Protein AF-A0A962Z563-F1 (afdb_monomer_lite)

Foldseek 3Di:
DKDFDDDPVCVVKGKIKDKDKDFDADPPPRHTAKMKIKMWMDTPNDIDIKIFIAGHFQQTPDIDHDCVNQVQWDDDDNVLAGDDAPVVVVVVCQQVDDAQDWDWDWHDNSQFIKIKIKGWHNDDQPPPPDPPDDDDDWTKIWIFMDTPGTDGNVVVVVDVDPVVRRDKTKIWTWDCPVPPPGTDTAWIWTADPVGIDIDGDPDDDDDDD

pLDDT: mean 79.82, std 15.5, range [40.94, 97.12]

Sequence (209 aa):
LEARTSGMLDWIVAFRSLIESRAVRRDGDGAIVETRFHAARWMDDEEQAWSMLFGEKGELVESDIPAEVTAEREAVPPHLRRGPDPLALAGDLIALAGPDMRIERSSFDGKRAVSLVLSCAGDREAVASLPDLPPAPALACDLDGELLAGASKRWATEHGDEEGERDRGVEIWLSDALLPGRHLPVLAHGQSRWGIVVARLVEFSLTSP

Structure (mmCIF, N/CA/C/O backbone):
data_AF-A0A962Z563-F1
#
_entry.id   AF-A0A962Z563-F1
#
loop_
_atom_site.group_PDB
_atom_site.id
_atom_site.type_symbol
_atom_site.label_atom_id
_atom_site.label_alt_id
_atom_site.label_comp_id
_atom_site.label_asym_id
_atom_site.label_entity_id
_atom_site.label_seq_id
_atom_site.pdbx_PDB_ins_code
_atom_site.Cartn_x
_atom_site.Cartn_y
_atom_site.Cartn_z
_atom_site.occupancy
_atom_site.B_iso_or_equiv
_atom_site.auth_seq_id
_atom_site.auth_comp_id
_atom_site.auth_asym_id
_atom_site.auth_atom_id
_atom_site.pdbx_PDB_model_num
ATOM 1 N N . LEU A 1 1 ? 2.268 9.261 2.152 1.00 62.56 1 LEU A N 1
ATOM 2 C CA . LEU A 1 1 ? 3.107 8.529 3.121 1.00 62.56 1 LEU A CA 1
ATOM 3 C C . LEU A 1 1 ? 4.552 8.910 2.873 1.00 62.56 1 LEU A C 1
ATOM 5 O O . LEU A 1 1 ? 5.033 8.750 1.759 1.00 62.56 1 LEU A O 1
ATOM 9 N N . GLU A 1 2 ? 5.222 9.433 3.890 1.00 75.00 2 GLU A N 1
ATOM 10 C CA . GLU A 1 2 ? 6.647 9.755 3.841 1.00 75.00 2 GLU A CA 1
ATOM 11 C C . GLU A 1 2 ? 7.380 8.835 4.816 1.00 75.00 2 GLU A C 1
ATOM 13 O O . GLU A 1 2 ? 6.926 8.629 5.943 1.00 75.00 2 GLU A O 1
ATOM 18 N N . ALA A 1 3 ? 8.498 8.265 4.379 1.00 68.69 3 ALA A N 1
ATOM 19 C CA . ALA A 1 3 ? 9.385 7.493 5.232 1.00 68.69 3 ALA A CA 1
ATOM 20 C C . ALA A 1 3 ? 10.813 8.012 5.082 1.00 68.69 3 ALA A C 1
ATOM 22 O O . ALA A 1 3 ? 11.285 8.280 3.977 1.00 68.69 3 ALA A O 1
ATOM 23 N N . ARG A 1 4 ? 11.504 8.134 6.212 1.00 72.50 4 ARG A N 1
ATOM 24 C CA . ARG A 1 4 ? 12.897 8.568 6.286 1.00 72.50 4 ARG A CA 1
ATOM 25 C C . ARG A 1 4 ? 13.635 7.751 7.333 1.00 72.50 4 ARG A C 1
ATOM 27 O O . ARG A 1 4 ? 13.056 7.416 8.370 1.00 72.50 4 ARG A O 1
ATOM 34 N N . THR A 1 5 ? 14.902 7.451 7.080 1.00 61.59 5 THR A N 1
ATOM 35 C CA . THR A 1 5 ? 15.813 6.974 8.125 1.00 61.59 5 THR A CA 1
ATOM 36 C C . THR A 1 5 ? 15.938 8.020 9.231 1.00 61.59 5 THR A C 1
ATOM 38 O O . THR A 1 5 ? 15.819 9.221 8.993 1.00 61.59 5 THR A O 1
ATOM 41 N N . SER A 1 6 ? 16.121 7.571 10.472 1.00 60.31 6 SER A N 1
ATOM 42 C CA . SER A 1 6 ? 16.330 8.452 11.622 1.00 60.31 6 SER A CA 1
ATOM 43 C C . SER A 1 6 ? 17.353 7.852 12.591 1.00 60.31 6 SER A C 1
ATOM 45 O O . SER A 1 6 ? 17.629 6.649 12.568 1.00 60.31 6 SER A O 1
ATOM 47 N N . GLY A 1 7 ? 17.952 8.699 13.432 1.00 60.06 7 GLY A N 1
ATOM 48 C CA . GLY A 1 7 ? 18.964 8.279 14.405 1.00 60.06 7 GLY A CA 1
ATOM 49 C C . GLY A 1 7 ? 20.271 7.820 13.751 1.00 60.06 7 GLY A C 1
ATOM 50 O O . GLY A 1 7 ? 20.696 8.365 12.739 1.00 60.06 7 GLY A O 1
ATOM 51 N N . MET A 1 8 ? 20.925 6.807 14.329 1.00 46.59 8 MET A N 1
ATOM 52 C CA . MET A 1 8 ? 22.2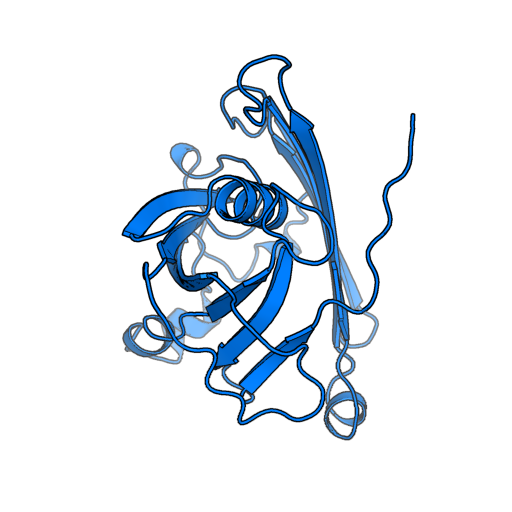33 6.319 13.863 1.00 46.59 8 MET A CA 1
ATOM 53 C C . MET A 1 8 ? 22.205 5.762 12.428 1.00 46.59 8 MET A C 1
ATOM 55 O O . MET A 1 8 ? 23.223 5.810 11.746 1.00 46.59 8 MET A O 1
ATOM 59 N N . LEU A 1 9 ? 21.055 5.263 11.952 1.00 52.25 9 LEU A N 1
ATOM 60 C CA . LEU A 1 9 ? 20.912 4.766 10.579 1.00 52.25 9 LEU A CA 1
ATOM 61 C C . LEU A 1 9 ? 20.972 5.888 9.536 1.00 52.25 9 LEU A C 1
ATOM 63 O O . LEU A 1 9 ? 21.465 5.643 8.443 1.00 52.25 9 LEU A O 1
ATOM 67 N N . ASP A 1 10 ? 20.552 7.107 9.887 1.00 54.91 10 ASP A N 1
ATOM 68 C CA . ASP A 1 10 ? 20.610 8.276 8.995 1.00 54.91 10 ASP A CA 1
ATOM 69 C C . ASP A 1 10 ? 22.055 8.687 8.658 1.00 54.91 10 ASP A C 1
ATOM 71 O O . ASP A 1 10 ? 22.332 9.174 7.570 1.00 54.91 10 ASP A O 1
ATOM 75 N N . TRP A 1 11 ? 23.003 8.423 9.567 1.00 49.84 11 TRP A N 1
ATOM 76 C CA . TRP A 1 11 ? 24.432 8.662 9.333 1.00 49.84 11 TRP A CA 1
ATOM 77 C C . TRP A 1 11 ? 25.078 7.617 8.407 1.00 49.84 11 TRP A C 1
ATOM 79 O O . TRP A 1 11 ? 26.103 7.892 7.788 1.00 49.84 11 TRP A O 1
ATOM 89 N N . ILE A 1 12 ? 24.498 6.416 8.327 1.00 58.19 12 ILE A N 1
ATOM 90 C CA . ILE A 1 12 ? 25.066 5.281 7.587 1.00 58.19 12 ILE A CA 1
ATOM 91 C C . ILE A 1 12 ? 24.449 5.182 6.187 1.00 58.19 12 ILE A C 1
ATOM 93 O O . ILE A 1 12 ? 25.169 4.913 5.230 1.00 58.19 12 ILE A O 1
ATOM 97 N N . VAL A 1 13 ? 23.133 5.388 6.067 1.00 58.41 13 VAL A N 1
ATOM 98 C CA . VAL A 1 13 ? 22.396 5.422 4.796 1.00 58.41 13 VAL A CA 1
ATOM 99 C C . VAL A 1 13 ? 21.284 6.464 4.907 1.00 58.41 13 VAL A C 1
ATOM 101 O O . VAL A 1 13 ? 20.306 6.249 5.625 1.00 58.41 13 VAL A O 1
ATOM 104 N N . ALA A 1 14 ? 21.395 7.563 4.161 1.00 68.00 14 ALA A N 1
ATOM 105 C CA . ALA A 1 14 ? 20.357 8.588 4.094 1.00 68.00 14 ALA A CA 1
ATOM 106 C C . ALA A 1 14 ? 19.264 8.158 3.100 1.00 68.00 14 ALA A C 1
ATOM 108 O O . ALA A 1 14 ? 19.266 8.547 1.931 1.00 68.00 14 ALA A O 1
ATOM 109 N N . PHE A 1 15 ? 18.332 7.315 3.552 1.00 75.06 15 PHE A N 1
ATOM 110 C CA . PHE A 1 15 ? 17.212 6.855 2.730 1.00 75.06 15 PHE A CA 1
ATOM 111 C C . PHE A 1 15 ? 15.957 7.684 2.995 1.00 75.06 15 PHE A C 1
ATOM 113 O O . PHE A 1 15 ? 15.515 7.843 4.139 1.00 75.06 15 PHE A O 1
ATOM 120 N N . ARG A 1 16 ? 15.326 8.148 1.915 1.00 82.44 16 ARG A N 1
ATOM 121 C CA . ARG A 1 16 ? 14.005 8.782 1.954 1.00 82.44 16 ARG A CA 1
ATOM 122 C C . ARG A 1 16 ? 13.112 8.185 0.886 1.00 82.44 16 ARG A C 1
ATOM 124 O O . ARG A 1 16 ? 13.562 7.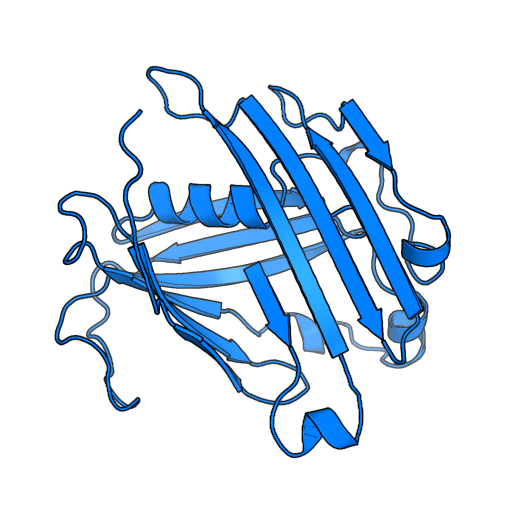890 -0.219 1.00 82.44 16 ARG A O 1
ATOM 131 N N . SER A 1 17 ? 11.834 8.049 1.196 1.00 81.00 17 SER A N 1
ATOM 132 C CA . SER A 1 17 ? 10.823 7.701 0.208 1.00 81.00 17 SER A CA 1
ATOM 133 C C . SER A 1 17 ? 9.539 8.470 0.436 1.00 81.00 17 SER A C 1
ATOM 135 O O . SER A 1 17 ? 9.075 8.597 1.571 1.00 81.00 17 SER A O 1
ATOM 137 N N . LEU A 1 18 ? 8.939 8.895 -0.664 1.00 86.56 18 LEU A N 1
ATOM 138 C CA . LEU A 1 18 ? 7.611 9.474 -0.720 1.00 86.56 18 LEU A CA 1
ATOM 139 C C . LEU A 1 18 ? 6.716 8.528 -1.515 1.00 86.56 18 LEU A C 1
ATOM 141 O O . LEU A 1 18 ? 7.104 8.043 -2.575 1.00 86.56 18 LEU A O 1
ATOM 145 N N . ILE A 1 19 ? 5.523 8.272 -0.996 1.00 83.62 19 ILE A N 1
ATOM 146 C CA . ILE A 1 19 ? 4.453 7.577 -1.703 1.00 83.62 19 ILE A CA 1
ATOM 147 C C . ILE A 1 19 ? 3.195 8.421 -1.578 1.00 83.62 19 ILE A C 1
ATOM 149 O O . ILE A 1 19 ? 2.728 8.699 -0.470 1.00 83.62 19 ILE A O 1
ATOM 153 N N . GLU A 1 20 ? 2.616 8.788 -2.706 1.00 89.31 20 GLU A N 1
ATOM 154 C CA . GLU A 1 20 ? 1.348 9.491 -2.791 1.00 89.31 20 GLU A CA 1
ATOM 155 C C . GLU A 1 20 ? 0.365 8.661 -3.607 1.00 89.31 20 GLU A C 1
ATOM 157 O O . GLU A 1 20 ? 0.698 8.119 -4.660 1.00 89.31 20 GLU A O 1
ATOM 162 N N . SER A 1 21 ? -0.865 8.581 -3.115 1.00 89.56 21 SER A N 1
ATOM 163 C CA . SER A 1 21 ? -1.965 7.960 -3.836 1.00 89.56 21 SER A CA 1
ATOM 164 C C . SER A 1 21 ? -3.179 8.869 -3.765 1.00 89.56 21 SER A C 1
ATOM 166 O O . SER A 1 21 ? -3.484 9.444 -2.715 1.00 89.56 21 SER A O 1
ATOM 168 N N . ARG A 1 22 ? -3.858 9.025 -4.898 1.00 92.50 22 ARG A N 1
ATOM 169 C CA . ARG A 1 22 ? -5.160 9.681 -4.999 1.00 92.50 22 ARG A CA 1
ATOM 170 C C . ARG A 1 22 ? -6.122 8.708 -5.649 1.00 92.50 22 ARG A C 1
ATOM 172 O O . ARG A 1 22 ? -5.928 8.345 -6.805 1.00 92.50 22 ARG A O 1
ATOM 179 N N . ALA A 1 23 ? -7.155 8.319 -4.914 1.00 89.81 23 ALA A N 1
ATOM 180 C CA . ALA A 1 23 ? -8.202 7.441 -5.409 1.00 89.81 23 ALA A CA 1
ATOM 181 C C . ALA A 1 23 ? -9.500 8.223 -5.628 1.00 89.81 23 ALA A C 1
ATOM 183 O O . ALA A 1 23 ? -9.901 9.018 -4.775 1.00 89.81 23 ALA A O 1
ATOM 184 N N . VAL A 1 24 ? -10.172 7.963 -6.747 1.00 90.81 24 VAL A N 1
ATOM 185 C CA . VAL A 1 24 ? -11.556 8.390 -6.982 1.00 90.81 24 VAL A CA 1
ATOM 186 C C . VAL A 1 24 ? -12.461 7.209 -6.669 1.00 90.81 24 VAL A C 1
ATOM 188 O O . VAL A 1 24 ? -12.220 6.097 -7.144 1.00 90.81 24 VAL A O 1
ATOM 191 N N . ARG A 1 25 ? -13.497 7.446 -5.864 1.00 87.94 25 ARG A N 1
ATOM 192 C CA . ARG A 1 25 ? -14.512 6.442 -5.537 1.00 87.94 25 ARG A CA 1
ATOM 193 C C . ARG A 1 25 ? -15.808 6.749 -6.277 1.00 87.94 25 ARG A C 1
ATOM 195 O O . ARG A 1 25 ? -16.169 7.915 -6.417 1.00 87.94 25 ARG A O 1
ATOM 202 N N . ARG A 1 26 ? -16.491 5.709 -6.748 1.00 89.38 26 ARG A N 1
ATOM 203 C CA . ARG A 1 26 ? -17.827 5.818 -7.337 1.00 89.38 26 ARG A CA 1
ATOM 204 C C . ARG A 1 26 ? -18.850 6.094 -6.240 1.00 89.38 26 ARG A C 1
ATOM 206 O O . ARG A 1 26 ? -18.833 5.460 -5.184 1.00 89.38 26 ARG A O 1
ATOM 213 N N . ASP A 1 27 ? -19.767 7.011 -6.522 1.00 84.06 27 ASP A N 1
ATOM 214 C CA . ASP A 1 27 ? -20.906 7.270 -5.649 1.00 84.06 27 ASP A CA 1
ATOM 215 C C . ASP A 1 27 ? -21.805 6.027 -5.535 1.00 84.06 27 ASP A C 1
ATOM 217 O O . ASP A 1 27 ? -22.099 5.348 -6.520 1.00 84.06 27 ASP A O 1
ATOM 221 N N . GLY A 1 28 ? -22.268 5.739 -4.318 1.00 83.38 28 GLY A N 1
ATOM 222 C CA . GLY A 1 28 ? -23.178 4.630 -4.023 1.00 83.38 28 GLY A CA 1
ATOM 223 C C . GLY A 1 28 ? -22.482 3.399 -3.446 1.00 83.38 28 GLY A C 1
ATOM 224 O O . GLY A 1 28 ? -22.736 3.065 -2.292 1.00 83.38 28 GLY A O 1
ATOM 225 N N . ASP A 1 29 ? -21.618 2.735 -4.219 1.00 81.31 29 ASP A N 1
ATOM 226 C CA . ASP A 1 29 ? -20.911 1.517 -3.777 1.00 81.31 29 ASP A CA 1
ATOM 227 C C . ASP A 1 29 ? -19.538 1.798 -3.143 1.00 81.31 29 ASP A C 1
ATOM 229 O O . ASP A 1 29 ? -18.960 0.921 -2.503 1.00 81.31 29 ASP A O 1
ATOM 233 N N . GLY A 1 30 ? -19.019 3.020 -3.301 1.00 82.19 30 GLY A N 1
ATOM 234 C CA . GLY A 1 30 ? -17.720 3.425 -2.778 1.00 82.19 30 GLY A CA 1
ATOM 235 C C . GLY A 1 30 ? -16.535 2.759 -3.478 1.00 82.19 30 GLY A C 1
ATOM 236 O O . GLY A 1 30 ? -15.410 2.921 -3.001 1.00 82.19 30 GLY A O 1
ATOM 237 N N . ALA A 1 31 ? -16.742 2.034 -4.581 1.00 84.44 31 ALA A N 1
ATOM 238 C CA . ALA A 1 31 ? -15.683 1.315 -5.279 1.00 84.44 31 ALA A CA 1
ATOM 239 C C . ALA A 1 31 ? -14.644 2.287 -5.848 1.00 84.44 31 ALA A C 1
ATOM 241 O O . ALA A 1 31 ? -14.992 3.342 -6.380 1.00 84.44 31 ALA A O 1
ATOM 242 N N . ILE A 1 32 ? -13.363 1.929 -5.766 1.00 86.56 32 ILE A N 1
ATOM 243 C CA . ILE A 1 32 ? -12.294 2.698 -6.408 1.00 86.56 32 ILE A CA 1
ATOM 244 C C . ILE A 1 32 ? -12.412 2.529 -7.926 1.00 86.56 32 ILE A C 1
ATOM 246 O O . ILE A 1 32 ? -12.409 1.407 -8.427 1.00 86.56 32 ILE A O 1
ATOM 250 N N . VAL A 1 33 ? -12.510 3.646 -8.646 1.00 90.50 33 VAL A N 1
ATOM 251 C CA . VAL A 1 33 ? -12.654 3.686 -10.115 1.00 90.50 33 VAL A CA 1
ATOM 252 C C . VAL A 1 33 ? -11.499 4.383 -10.817 1.00 90.50 33 VAL A C 1
ATOM 254 O O . VAL A 1 33 ? -11.349 4.284 -12.026 1.00 90.50 33 VAL A O 1
ATOM 257 N N . GLU A 1 34 ? -10.672 5.103 -10.076 1.00 92.81 34 GLU A N 1
ATOM 258 C CA . GLU A 1 34 ? -9.427 5.633 -10.604 1.00 92.81 34 GLU A CA 1
ATOM 259 C C . GLU A 1 34 ? -8.423 5.684 -9.472 1.00 92.81 34 GLU A C 1
ATOM 261 O O . GLU A 1 34 ? -8.775 5.940 -8.314 1.00 92.81 34 GLU A O 1
ATOM 266 N N . THR A 1 35 ? -7.161 5.443 -9.791 1.00 93.00 35 THR A N 1
ATOM 267 C CA . THR A 1 35 ? -6.089 5.672 -8.836 1.00 93.00 35 THR A CA 1
ATOM 268 C C . THR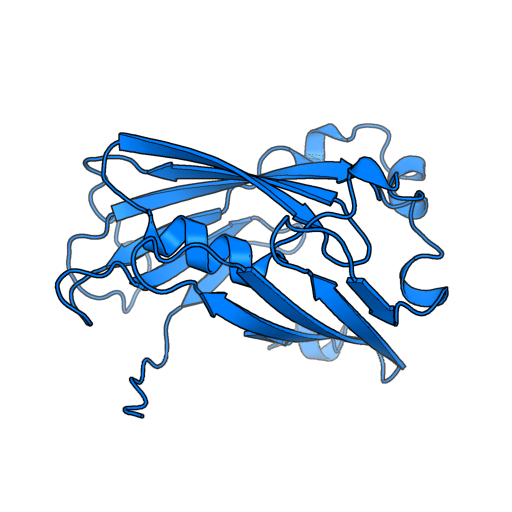 A 1 35 ? -4.871 6.255 -9.522 1.00 93.00 35 THR A C 1
ATOM 270 O O . THR A 1 35 ? -4.338 5.663 -10.460 1.00 93.00 35 THR A O 1
ATOM 273 N N . ARG A 1 36 ? -4.411 7.404 -9.025 1.00 94.56 36 ARG A N 1
ATOM 274 C CA . ARG A 1 36 ? -3.129 7.998 -9.394 1.00 94.56 36 ARG A CA 1
ATOM 275 C C . ARG A 1 36 ? -2.118 7.732 -8.295 1.00 94.56 36 ARG A C 1
ATOM 277 O O . ARG A 1 36 ? -2.303 8.183 -7.166 1.00 94.56 36 ARG A O 1
ATOM 284 N N . PHE A 1 37 ? -1.043 7.060 -8.670 1.00 92.81 37 PHE A N 1
ATOM 285 C CA . PHE A 1 37 ? 0.061 6.715 -7.795 1.00 92.81 37 PHE A CA 1
ATOM 286 C C . PHE A 1 37 ? 1.313 7.481 -8.196 1.00 92.81 37 PHE A C 1
ATOM 288 O O . PHE A 1 37 ? 1.659 7.547 -9.378 1.00 92.81 37 PHE A O 1
ATOM 295 N N . HIS A 1 38 ? 2.015 8.010 -7.206 1.00 93.19 38 HIS A N 1
ATOM 296 C CA . HIS A 1 38 ? 3.347 8.563 -7.359 1.00 93.19 38 HIS A CA 1
ATOM 297 C C . HIS A 1 38 ? 4.238 8.010 -6.257 1.00 93.19 38 HIS A C 1
ATOM 299 O O . HIS A 1 38 ? 3.849 7.966 -5.088 1.00 93.19 38 HIS A O 1
ATOM 305 N N . ALA A 1 39 ? 5.444 7.604 -6.623 1.00 90.94 39 ALA A N 1
ATOM 306 C CA . ALA A 1 39 ? 6.447 7.234 -5.653 1.00 90.94 39 ALA A CA 1
ATOM 307 C C . ALA A 1 39 ? 7.809 7.767 -6.066 1.00 90.94 39 ALA A C 1
ATOM 309 O O . ALA A 1 39 ? 8.175 7.746 -7.239 1.00 90.94 39 ALA A O 1
ATOM 310 N N . ALA A 1 40 ? 8.561 8.205 -5.069 1.00 90.38 40 ALA A N 1
ATOM 311 C CA . ALA A 1 40 ? 9.918 8.680 -5.218 1.00 90.38 40 ALA A CA 1
ATOM 312 C C . ALA A 1 40 ? 10.784 8.089 -4.110 1.00 90.38 40 ALA A C 1
ATOM 314 O O . ALA A 1 40 ? 10.337 7.896 -2.975 1.00 90.38 40 ALA A O 1
ATOM 315 N N . ARG A 1 41 ? 12.025 7.754 -4.451 1.00 87.56 41 ARG A N 1
ATOM 316 C CA . ARG A 1 41 ? 13.049 7.340 -3.495 1.00 87.56 41 ARG A CA 1
ATOM 317 C C . ARG A 1 41 ? 14.313 8.151 -3.712 1.00 87.56 41 ARG A C 1
ATOM 319 O O . ARG A 1 41 ? 14.688 8.387 -4.856 1.00 87.56 41 ARG A O 1
ATOM 326 N N . TRP A 1 42 ? 14.976 8.476 -2.614 1.00 86.69 42 TRP A N 1
ATOM 327 C CA . TRP A 1 42 ? 16.297 9.085 -2.592 1.00 86.69 42 TRP A CA 1
ATOM 328 C C . TRP A 1 42 ? 17.246 8.176 -1.816 1.00 86.69 42 TRP A C 1
ATOM 330 O O . TRP A 1 42 ? 16.915 7.714 -0.717 1.00 86.69 42 TRP A O 1
ATOM 340 N N . MET A 1 43 ? 18.402 7.901 -2.408 1.00 81.88 43 MET A N 1
ATOM 341 C CA . MET A 1 43 ? 19.521 7.204 -1.777 1.00 81.88 43 MET A CA 1
ATOM 342 C C . MET A 1 43 ? 20.793 7.935 -2.185 1.00 81.88 43 MET A C 1
ATOM 344 O O . MET A 1 43 ? 21.055 8.041 -3.376 1.00 81.88 43 MET A O 1
ATOM 348 N N . ASP A 1 44 ? 21.535 8.462 -1.212 1.00 79.94 44 ASP A N 1
ATOM 349 C CA . ASP A 1 44 ? 22.788 9.195 -1.446 1.00 79.94 44 ASP A CA 1
ATOM 350 C C . ASP A 1 44 ? 22.656 10.284 -2.537 1.00 79.94 44 ASP A C 1
ATOM 352 O O . ASP A 1 44 ? 23.467 10.379 -3.452 1.00 79.94 44 ASP A O 1
ATOM 356 N N . ASP A 1 45 ? 21.588 11.087 -2.440 1.00 74.69 45 ASP A N 1
ATOM 357 C CA . ASP A 1 45 ? 21.199 12.162 -3.372 1.00 74.69 45 ASP A CA 1
ATOM 358 C C . ASP A 1 45 ? 20.778 11.726 -4.792 1.00 74.69 45 ASP A C 1
ATOM 360 O O . ASP A 1 45 ? 20.386 12.568 -5.603 1.00 74.69 45 ASP A O 1
ATOM 364 N N . GLU A 1 46 ? 20.747 10.425 -5.093 1.00 84.31 46 GLU A N 1
ATOM 365 C CA . GLU A 1 46 ? 20.152 9.912 -6.328 1.00 84.31 46 GLU A CA 1
ATOM 366 C C . GLU A 1 46 ? 18.638 9.741 -6.177 1.00 84.31 46 GLU A C 1
ATOM 368 O O . GLU A 1 46 ? 18.153 8.944 -5.366 1.00 84.31 46 GLU A O 1
ATOM 373 N N . GLU A 1 47 ? 17.881 10.478 -6.991 1.00 89.69 47 GLU A N 1
ATOM 374 C CA . GLU A 1 47 ? 16.428 10.365 -7.061 1.00 89.69 47 GLU A CA 1
ATOM 375 C C . GLU A 1 47 ? 15.995 9.324 -8.091 1.00 89.69 47 GLU A C 1
ATOM 377 O O . GLU A 1 47 ? 16.442 9.309 -9.239 1.00 89.69 47 GLU A O 1
ATOM 382 N N . GLN A 1 48 ? 15.037 8.492 -7.697 1.00 90.88 48 GLN A N 1
ATOM 383 C CA . GLN A 1 48 ? 14.241 7.714 -8.630 1.00 90.88 48 GLN A CA 1
ATOM 384 C C . GLN A 1 48 ? 12.762 7.893 -8.324 1.00 90.88 48 GLN A C 1
ATOM 386 O O . GLN A 1 48 ? 12.283 7.434 -7.283 1.00 90.88 48 GLN A O 1
ATOM 391 N N . ALA A 1 49 ? 12.045 8.491 -9.268 1.00 93.81 49 ALA A N 1
ATOM 392 C CA . ALA A 1 49 ? 10.610 8.694 -9.208 1.00 93.81 49 ALA A CA 1
ATOM 393 C C . ALA A 1 49 ? 9.897 7.908 -10.311 1.00 93.81 49 ALA A C 1
ATOM 395 O O . ALA A 1 49 ? 10.456 7.659 -11.378 1.00 93.81 49 ALA A O 1
ATOM 396 N N . TRP A 1 50 ? 8.671 7.478 -10.036 1.00 95.25 50 TRP A N 1
ATOM 397 C CA . TRP A 1 50 ? 7.793 6.860 -11.020 1.00 95.25 50 TRP A CA 1
ATOM 398 C C . TRP A 1 50 ? 6.331 7.140 -10.679 1.00 95.25 50 TRP A C 1
ATOM 400 O O . TRP A 1 50 ? 5.980 7.461 -9.537 1.00 95.25 50 TRP A O 1
ATOM 410 N N . SER A 1 51 ? 5.464 7.037 -11.680 1.00 96.44 51 SER A N 1
ATOM 411 C CA . SER A 1 51 ? 4.033 7.278 -11.519 1.00 96.44 51 SER A CA 1
ATOM 412 C C . SER A 1 51 ? 3.188 6.338 -12.367 1.00 96.44 51 SER A C 1
ATOM 414 O O . SER A 1 51 ? 3.656 5.765 -13.354 1.00 96.44 51 SER A O 1
ATOM 416 N N . MET A 1 52 ? 1.941 6.145 -11.944 1.00 97.12 52 MET A N 1
ATOM 417 C CA . MET A 1 52 ? 0.965 5.306 -12.632 1.00 97.12 52 MET A CA 1
ATOM 418 C C . MET A 1 52 ? -0.441 5.884 -12.508 1.00 97.12 52 MET A C 1
ATOM 420 O O . MET A 1 52 ? -0.792 6.491 -11.491 1.00 97.12 52 MET A O 1
ATOM 424 N N . LEU A 1 53 ? -1.257 5.620 -13.521 1.00 96.88 53 LEU A N 1
ATOM 425 C CA . LEU A 1 53 ? -2.694 5.845 -13.519 1.00 96.88 53 LEU A CA 1
ATOM 426 C C . LEU A 1 53 ? -3.407 4.520 -13.782 1.00 96.88 53 LEU A C 1
ATOM 428 O O . LEU A 1 53 ? -3.156 3.870 -14.798 1.00 96.88 53 LEU A O 1
ATOM 432 N N . PHE A 1 54 ? -4.320 4.150 -12.891 1.00 96.50 54 PHE A N 1
ATOM 433 C CA . PHE A 1 54 ? -5.208 3.005 -13.061 1.00 96.50 54 PHE A CA 1
ATOM 434 C C . PHE A 1 54 ? -6.635 3.468 -13.337 1.00 96.50 54 PHE A C 1
ATOM 436 O O . PHE A 1 54 ? -7.118 4.379 -12.665 1.00 96.50 54 PHE A O 1
ATOM 443 N N . GLY A 1 55 ? -7.289 2.829 -14.307 1.00 94.56 55 GLY A N 1
ATOM 444 C CA . GLY A 1 55 ? -8.673 3.094 -14.697 1.00 94.56 55 GLY A CA 1
ATOM 445 C C . GLY A 1 55 ? -9.702 2.267 -13.921 1.00 94.56 55 GLY A C 1
ATOM 446 O O . GLY A 1 55 ? -9.379 1.557 -12.967 1.00 94.56 55 GLY A O 1
ATOM 447 N N . GLU A 1 56 ? -10.958 2.337 -14.367 1.00 91.75 56 GLU A N 1
ATOM 448 C CA . GLU A 1 56 ? -12.138 1.834 -13.646 1.00 91.75 56 GLU A CA 1
ATOM 449 C C . GLU A 1 56 ? -12.125 0.329 -13.384 1.00 91.75 56 GLU A C 1
ATOM 451 O O . GLU A 1 56 ? -12.678 -0.133 -12.385 1.00 91.75 56 GLU A O 1
ATOM 456 N N . LYS A 1 57 ? -11.490 -0.456 -14.254 1.00 90.94 57 LYS A N 1
ATOM 457 C CA . LYS A 1 57 ? -11.397 -1.915 -14.100 1.00 90.94 57 LYS A CA 1
ATOM 458 C C . LYS A 1 57 ? -10.028 -2.334 -13.561 1.00 90.94 57 LYS A C 1
ATOM 460 O O . LYS A 1 57 ? -9.671 -3.512 -13.643 1.00 90.94 57 LYS A O 1
ATOM 465 N N . GLY A 1 58 ? -9.268 -1.380 -13.021 1.00 92.50 58 GLY A N 1
ATOM 466 C CA . GLY A 1 58 ? -7.911 -1.572 -12.527 1.00 92.50 58 GLY A CA 1
ATOM 467 C C . GLY A 1 58 ? -6.877 -1.730 -13.641 1.00 92.50 58 GLY A C 1
ATOM 468 O O . GLY A 1 58 ? -5.750 -2.128 -13.363 1.00 92.50 58 GLY A O 1
ATOM 469 N N . GLU A 1 59 ? -7.213 -1.468 -14.901 1.00 95.50 59 GLU A N 1
ATOM 470 C CA . GLU A 1 59 ? -6.239 -1.459 -15.988 1.00 95.50 59 GLU A CA 1
ATOM 471 C C . GLU A 1 59 ? -5.222 -0.329 -15.808 1.00 95.50 59 GLU A C 1
ATOM 473 O O . GLU A 1 59 ? -5.578 0.781 -15.420 1.00 95.50 59 GLU A O 1
ATOM 478 N N . LEU A 1 60 ? -3.951 -0.603 -16.102 1.00 96.38 60 LEU A N 1
ATOM 479 C CA . LEU A 1 60 ? -2.921 0.429 -16.157 1.00 96.38 60 LEU A CA 1
ATOM 480 C C . LEU A 1 60 ? -3.130 1.279 -17.420 1.00 96.38 60 LEU A C 1
ATOM 482 O O . LEU A 1 60 ? -2.931 0.792 -18.534 1.00 96.38 60 LEU A O 1
ATOM 486 N N . VAL A 1 61 ? -3.554 2.528 -17.233 1.00 96.50 61 VAL A N 1
ATOM 487 C CA . VAL A 1 61 ? -3.871 3.489 -18.302 1.00 96.50 61 VAL A CA 1
ATOM 488 C C . VAL A 1 61 ? -2.624 4.253 -18.732 1.00 96.50 61 VAL A C 1
ATOM 490 O O . VAL A 1 61 ? -2.371 4.413 -19.924 1.00 96.50 61 VAL A O 1
ATOM 493 N N . GLU A 1 62 ? -1.831 4.702 -17.761 1.00 95.94 62 GLU A N 1
ATOM 494 C CA . GLU A 1 62 ? -0.607 5.470 -17.981 1.00 95.94 62 GLU A CA 1
ATOM 495 C C . GLU A 1 62 ? 0.457 5.037 -16.974 1.00 95.94 62 GLU A C 1
ATOM 497 O O . GLU A 1 62 ? 0.148 4.698 -15.829 1.00 95.94 62 GLU A O 1
ATOM 502 N N . SER A 1 63 ? 1.719 5.044 -17.396 1.00 95.75 63 SER A N 1
ATOM 503 C CA . SER A 1 63 ? 2.849 4.814 -16.504 1.00 95.75 63 SER A CA 1
ATOM 504 C C . SER A 1 63 ? 4.081 5.561 -16.985 1.00 95.75 63 SER A C 1
ATOM 506 O O . SER A 1 63 ? 4.462 5.417 -18.148 1.00 95.75 63 SER A O 1
ATOM 508 N N . ASP A 1 64 ? 4.740 6.252 -16.067 1.00 96.69 64 ASP A N 1
ATOM 509 C CA . ASP A 1 64 ? 6.093 6.768 -16.240 1.00 96.69 64 ASP A CA 1
ATOM 510 C C . ASP A 1 64 ? 6.991 6.041 -15.240 1.00 96.69 64 ASP A C 1
ATOM 512 O O . ASP A 1 64 ? 6.996 6.347 -14.046 1.00 96.69 64 ASP A O 1
ATOM 516 N N . ILE A 1 65 ? 7.644 4.977 -15.709 1.00 93.88 65 ILE A N 1
ATOM 517 C CA . ILE A 1 65 ? 8.499 4.111 -14.895 1.00 93.88 65 ILE A CA 1
ATOM 518 C C . ILE A 1 65 ? 9.859 4.045 -15.592 1.00 93.88 65 ILE A C 1
ATOM 520 O O . ILE A 1 65 ? 9.999 3.300 -16.569 1.00 93.88 65 ILE A O 1
ATOM 524 N N . PRO A 1 66 ? 10.860 4.803 -15.111 1.00 92.62 66 PRO A N 1
ATOM 525 C CA . PRO A 1 66 ? 12.199 4.784 -15.685 1.00 92.62 66 PRO A CA 1
ATOM 526 C C . PRO A 1 66 ? 12.796 3.370 -15.696 1.00 92.62 66 PRO A C 1
ATOM 528 O O . PRO A 1 66 ? 12.526 2.550 -14.811 1.00 92.62 66 PRO A O 1
ATOM 531 N N . ALA A 1 67 ? 13.621 3.054 -16.693 1.00 90.75 67 ALA A N 1
ATOM 532 C CA . ALA A 1 67 ? 14.187 1.711 -16.838 1.00 90.75 67 ALA A CA 1
ATOM 533 C C . ALA A 1 67 ? 15.019 1.312 -15.607 1.00 90.75 67 ALA A C 1
ATOM 535 O O . ALA A 1 67 ? 14.959 0.171 -15.149 1.00 90.75 67 ALA A O 1
ATOM 536 N N . GLU A 1 68 ? 15.713 2.274 -15.007 1.00 89.88 68 GLU A N 1
ATOM 537 C CA . GLU A 1 68 ? 16.551 2.146 -13.812 1.00 89.88 68 GLU A CA 1
ATOM 538 C C . GLU A 1 68 ? 15.748 1.662 -12.598 1.00 89.88 68 GLU A C 1
ATOM 540 O O . GLU A 1 68 ? 16.264 0.949 -11.736 1.00 89.88 68 GLU A O 1
ATOM 545 N N . VAL A 1 69 ? 14.459 2.006 -12.548 1.00 86.62 69 VAL A N 1
ATOM 546 C CA . VAL A 1 69 ? 13.540 1.602 -11.481 1.00 86.62 69 VAL A CA 1
ATOM 547 C C . VAL A 1 69 ? 13.243 0.097 -11.531 1.00 86.62 69 VAL A C 1
ATOM 549 O O . VAL A 1 69 ? 12.986 -0.516 -10.490 1.00 86.62 69 VAL A O 1
ATOM 552 N N . THR A 1 70 ? 13.303 -0.513 -12.719 1.00 90.81 70 THR A N 1
ATOM 553 C CA . THR A 1 70 ? 12.962 -1.929 -12.958 1.00 90.81 70 THR A CA 1
ATOM 554 C C . THR A 1 70 ? 14.150 -2.791 -13.393 1.00 90.81 70 THR A C 1
ATOM 556 O O . THR A 1 70 ? 14.016 -4.011 -13.450 1.00 90.81 70 THR A O 1
ATOM 559 N N . ALA A 1 71 ? 15.322 -2.196 -13.644 1.00 90.38 71 ALA A N 1
ATOM 560 C CA . ALA A 1 71 ? 16.500 -2.868 -14.202 1.00 90.38 71 ALA A CA 1
ATOM 561 C C . ALA A 1 71 ? 16.887 -4.145 -13.428 1.00 90.38 71 ALA A C 1
ATOM 563 O O . ALA A 1 71 ? 17.070 -5.221 -14.009 1.00 90.38 71 ALA A O 1
ATOM 564 N N . GLU A 1 72 ? 16.886 -4.046 -12.099 1.00 87.94 72 GLU A N 1
ATOM 565 C CA . GLU A 1 72 ? 17.265 -5.111 -11.162 1.00 87.94 72 GLU A CA 1
ATOM 566 C C . GLU A 1 72 ? 16.110 -6.056 -10.786 1.00 87.94 72 GLU A C 1
ATOM 568 O O . GLU A 1 72 ? 16.190 -6.793 -9.795 1.00 87.94 72 GLU A O 1
ATOM 573 N N . ARG A 1 73 ? 15.007 -6.033 -11.544 1.00 90.00 73 ARG A N 1
ATOM 574 C CA . ARG A 1 73 ? 13.822 -6.860 -11.298 1.00 90.00 73 ARG A CA 1
ATOM 575 C C . ARG A 1 73 ? 13.426 -7.693 -12.502 1.00 90.00 73 ARG A C 1
ATOM 577 O O . ARG A 1 73 ? 13.685 -7.347 -13.656 1.00 90.00 73 ARG A O 1
ATOM 584 N N . GLU A 1 74 ? 12.809 -8.826 -12.211 1.00 92.62 74 GLU A N 1
ATOM 585 C CA . GLU A 1 74 ? 12.091 -9.615 -13.199 1.00 92.62 74 GLU A CA 1
ATOM 586 C C . GLU A 1 74 ? 10.932 -8.814 -13.794 1.00 92.62 74 GLU A C 1
ATOM 588 O O . GLU A 1 74 ? 10.355 -7.930 -13.156 1.00 92.62 74 GLU A O 1
ATOM 593 N N . ALA A 1 75 ? 10.579 -9.124 -15.039 1.00 93.12 75 ALA A N 1
ATOM 594 C CA . ALA A 1 75 ? 9.471 -8.455 -15.696 1.00 93.12 75 ALA A CA 1
ATOM 595 C C . ALA A 1 75 ? 8.137 -8.898 -15.079 1.00 93.12 75 ALA A C 1
ATOM 597 O O . ALA A 1 75 ? 7.846 -10.089 -15.000 1.00 93.12 75 ALA A O 1
ATOM 598 N N . VAL A 1 76 ? 7.281 -7.940 -14.719 1.00 95.06 76 VAL A N 1
ATOM 599 C CA . VAL A 1 76 ? 5.904 -8.236 -14.301 1.00 95.06 76 VAL A CA 1
ATOM 600 C C . VAL A 1 76 ? 5.047 -8.528 -15.543 1.00 95.06 76 VAL A C 1
ATOM 602 O O . VAL A 1 76 ? 4.974 -7.665 -16.431 1.00 95.06 76 VAL A O 1
ATOM 605 N N . PRO A 1 77 ? 4.381 -9.696 -15.638 1.00 96.00 77 PRO A N 1
ATOM 606 C CA . PRO A 1 77 ? 3.480 -10.022 -16.741 1.00 96.00 77 PRO A CA 1
ATOM 607 C C . PRO A 1 77 ? 2.363 -8.978 -16.914 1.00 96.00 77 PRO A C 1
ATOM 609 O O . PRO A 1 77 ? 1.812 -8.522 -15.912 1.00 96.00 77 PRO A O 1
ATOM 612 N N . PRO A 1 78 ? 1.953 -8.623 -18.150 1.00 94.94 78 PRO A N 1
ATOM 613 C CA . PRO A 1 78 ? 0.946 -7.579 -18.375 1.00 94.94 78 PRO A CA 1
ATOM 614 C C . PRO A 1 78 ? -0.383 -7.799 -17.641 1.00 94.94 78 PRO A C 1
ATOM 616 O O . PRO A 1 78 ? -0.992 -6.843 -17.177 1.00 94.94 78 PRO A O 1
ATOM 619 N N . HIS A 1 79 ? -0.820 -9.051 -17.482 1.00 95.38 79 HIS A N 1
ATOM 620 C CA . HIS A 1 79 ? -2.077 -9.369 -16.799 1.00 95.38 79 HIS A CA 1
ATOM 621 C C . HIS A 1 79 ? -2.043 -9.113 -15.281 1.00 95.38 79 HIS A C 1
ATOM 623 O O . HIS A 1 79 ? -3.111 -8.984 -14.688 1.00 95.38 79 HIS A O 1
ATOM 629 N N . LEU A 1 80 ? -0.851 -9.000 -14.677 1.00 96.19 80 LEU A N 1
ATOM 630 C CA . LEU A 1 80 ? -0.650 -8.676 -13.258 1.00 96.19 80 LEU A CA 1
ATOM 631 C C . LEU A 1 80 ? -0.399 -7.181 -13.006 1.00 96.19 80 LEU A C 1
ATOM 633 O O . LEU A 1 80 ? -0.328 -6.758 -11.856 1.00 96.19 80 LEU A O 1
ATOM 637 N N . ARG A 1 81 ? -0.277 -6.359 -14.056 1.00 96.25 81 ARG A N 1
ATOM 638 C CA . ARG A 1 81 ? -0.113 -4.900 -13.933 1.00 96.25 81 ARG A CA 1
ATOM 639 C C . ARG A 1 81 ? -1.472 -4.234 -13.739 1.00 96.25 81 ARG A C 1
ATOM 641 O O . ARG A 1 81 ? -1.965 -3.548 -14.634 1.00 96.25 81 ARG A O 1
ATOM 648 N N . ARG A 1 82 ? -2.108 -4.513 -12.602 1.00 95.31 82 ARG A N 1
ATOM 649 C CA . ARG A 1 82 ? -3.456 -4.036 -12.282 1.00 95.31 82 ARG A CA 1
ATOM 650 C C . ARG A 1 82 ? -3.507 -3.290 -10.959 1.00 95.31 82 ARG A C 1
ATOM 652 O O . ARG A 1 82 ? -2.778 -3.621 -10.028 1.00 95.31 82 ARG A O 1
ATOM 659 N N . GLY A 1 83 ? -4.373 -2.289 -10.925 1.00 91.56 83 GLY A N 1
ATOM 660 C CA . GLY A 1 83 ? -4.660 -1.476 -9.758 1.00 91.56 83 GLY A CA 1
ATOM 661 C C . GLY A 1 83 ? -5.748 -2.075 -8.857 1.00 91.56 83 GLY A C 1
ATOM 662 O O . GLY A 1 83 ? -6.319 -3.121 -9.187 1.00 91.56 83 GLY A O 1
ATOM 663 N N . PRO A 1 84 ? -6.080 -1.379 -7.755 1.00 92.69 84 PRO A N 1
ATOM 664 C CA . PRO A 1 84 ? -5.495 -0.095 -7.342 1.00 92.69 84 PRO A CA 1
ATOM 665 C C . PRO A 1 84 ? -4.033 -0.229 -6.878 1.00 92.69 84 PRO A C 1
ATOM 667 O O . PRO A 1 84 ? -3.529 -1.339 -6.725 1.00 92.69 84 PRO A O 1
ATOM 670 N N . ASP A 1 85 ? -3.339 0.900 -6.698 1.00 90.50 85 ASP A N 1
ATOM 671 C CA . ASP A 1 85 ? -1.981 0.902 -6.134 1.00 90.50 85 ASP A CA 1
ATOM 672 C C . ASP A 1 85 ? -1.975 0.460 -4.656 1.00 90.50 85 ASP A C 1
ATOM 674 O O . ASP A 1 85 ? -3.034 0.467 -4.020 1.00 90.50 85 ASP A O 1
ATOM 678 N N . PRO A 1 86 ? -0.812 0.123 -4.061 1.00 85.69 86 PRO A N 1
ATOM 679 C CA . PRO A 1 86 ? -0.782 -0.472 -2.727 1.00 85.69 86 PRO A CA 1
ATOM 680 C C . PRO A 1 86 ? -1.370 0.411 -1.622 1.00 85.69 86 PRO A C 1
ATOM 682 O O . PRO A 1 86 ? -1.951 -0.113 -0.674 1.00 85.69 86 PRO A O 1
ATOM 685 N N . LEU A 1 87 ? -1.224 1.736 -1.712 1.00 85.06 87 LEU A N 1
ATOM 686 C CA . LEU A 1 87 ? -1.723 2.659 -0.693 1.00 85.06 87 LEU A CA 1
ATOM 687 C C . LEU A 1 87 ? -3.237 2.852 -0.824 1.00 85.06 87 LEU A C 1
ATOM 689 O O . LEU A 1 87 ? -3.943 2.836 0.185 1.00 85.06 87 LEU A O 1
ATOM 693 N N . ALA A 1 88 ? -3.741 2.973 -2.053 1.00 88.12 88 ALA A N 1
ATOM 694 C CA . ALA A 1 88 ? -5.179 2.970 -2.313 1.00 88.12 88 ALA A CA 1
ATOM 695 C C . ALA A 1 88 ? -5.826 1.641 -1.898 1.00 88.12 88 ALA A C 1
ATOM 697 O O . ALA A 1 88 ? -6.881 1.654 -1.262 1.00 88.12 88 ALA A O 1
ATOM 698 N N . LEU A 1 89 ? -5.174 0.510 -2.191 1.00 89.88 89 LEU A N 1
ATOM 699 C CA . LEU A 1 89 ? -5.629 -0.811 -1.772 1.00 89.88 89 LEU A CA 1
ATOM 700 C C . LEU A 1 89 ? -5.664 -0.933 -0.246 1.00 89.88 89 LEU A C 1
ATOM 702 O O . LEU A 1 89 ? -6.675 -1.359 0.302 1.00 89.88 89 LEU A O 1
ATOM 706 N N . ALA A 1 90 ? -4.599 -0.529 0.450 1.00 84.81 90 ALA A N 1
ATOM 707 C CA . ALA A 1 90 ? -4.566 -0.550 1.911 1.00 84.81 90 ALA A CA 1
ATOM 708 C C . ALA A 1 90 ? -5.701 0.296 2.512 1.00 84.81 90 ALA A C 1
ATOM 710 O O . ALA A 1 90 ? -6.401 -0.165 3.411 1.00 84.81 90 ALA A O 1
ATOM 711 N N . GLY A 1 91 ? -5.935 1.500 1.979 1.00 84.31 91 GLY A N 1
ATOM 712 C CA . GLY A 1 91 ? -7.054 2.346 2.398 1.00 84.31 91 GLY A CA 1
ATOM 713 C C . GLY A 1 91 ? -8.424 1.704 2.153 1.00 84.31 91 GLY A C 1
ATOM 714 O O . GLY A 1 91 ? -9.322 1.853 2.979 1.00 84.31 91 GLY A O 1
ATOM 715 N N . ASP A 1 92 ? -8.591 0.970 1.052 1.00 88.50 92 ASP A N 1
ATOM 716 C CA . ASP A 1 92 ? -9.820 0.230 0.749 1.00 88.50 92 ASP A CA 1
ATOM 717 C C . ASP A 1 92 ? -10.049 -0.954 1.688 1.00 88.50 92 ASP A C 1
ATOM 719 O O . ASP A 1 92 ? -11.132 -1.097 2.250 1.00 88.50 92 ASP A O 1
ATOM 723 N N . LEU A 1 93 ? -9.011 -1.757 1.924 1.00 88.94 93 LEU A N 1
ATOM 724 C CA . LEU A 1 93 ? -9.059 -2.887 2.850 1.00 88.94 93 LEU A CA 1
ATOM 725 C C . LEU A 1 93 ? -9.405 -2.426 4.272 1.00 88.94 93 LEU A C 1
ATOM 727 O O . LEU A 1 93 ? -10.240 -3.046 4.925 1.00 88.94 93 LEU A O 1
ATOM 731 N N . ILE A 1 94 ? -8.825 -1.310 4.725 1.00 85.56 94 ILE A N 1
ATOM 732 C CA . ILE A 1 94 ? -9.142 -0.706 6.028 1.00 85.56 94 ILE A CA 1
ATOM 733 C C . ILE A 1 94 ? -10.588 -0.203 6.073 1.00 85.56 94 ILE A C 1
ATOM 735 O O . ILE A 1 94 ? -11.270 -0.402 7.074 1.00 85.56 94 ILE A O 1
ATOM 739 N N . ALA A 1 95 ? -11.079 0.425 5.001 1.00 85.56 95 ALA A N 1
ATOM 740 C CA . ALA A 1 95 ? -12.458 0.909 4.940 1.00 85.56 95 ALA A CA 1
ATOM 741 C C . ALA A 1 95 ? -13.493 -0.228 4.975 1.00 85.56 95 ALA A C 1
ATOM 743 O O . ALA A 1 95 ? -14.610 -0.020 5.444 1.00 85.56 95 ALA A O 1
ATOM 744 N N . LEU A 1 96 ? -13.122 -1.412 4.483 1.00 87.44 96 LEU A N 1
ATOM 745 C CA . LEU A 1 96 ? -13.951 -2.615 4.516 1.00 87.44 96 LEU A CA 1
ATOM 746 C C . LEU A 1 96 ? -13.814 -3.406 5.821 1.00 87.44 96 LEU A C 1
ATOM 748 O O . LEU A 1 96 ? -14.646 -4.276 6.064 1.00 87.44 96 LEU A O 1
ATOM 752 N N . ALA A 1 97 ? -12.793 -3.121 6.636 1.00 88.12 97 ALA A N 1
ATOM 753 C CA . ALA A 1 97 ? -12.454 -3.894 7.822 1.00 88.12 97 ALA A CA 1
ATOM 754 C C . ALA A 1 97 ? -13.634 -4.075 8.779 1.00 88.12 97 ALA A C 1
ATOM 756 O O . ALA A 1 97 ? -14.338 -3.129 9.126 1.00 88.12 97 ALA A O 1
ATOM 757 N N . GLY A 1 98 ? -13.813 -5.316 9.224 1.00 87.38 98 GLY A N 1
ATOM 758 C CA . GLY A 1 98 ? -14.823 -5.703 10.194 1.00 87.38 98 GLY A CA 1
ATOM 759 C C . GLY A 1 98 ? -14.399 -6.956 10.962 1.00 87.38 98 GLY A C 1
ATOM 760 O O . GLY A 1 98 ? -13.431 -7.616 10.572 1.00 87.38 98 GLY A O 1
ATOM 761 N N . PRO A 1 99 ? -15.102 -7.288 12.055 1.00 86.25 99 PRO A N 1
ATOM 762 C CA . PRO A 1 99 ? -14.827 -8.489 12.836 1.00 86.25 99 PRO A CA 1
ATOM 763 C C . PRO A 1 99 ? -14.935 -9.749 11.968 1.00 86.25 99 PRO A C 1
ATOM 765 O O . PRO A 1 99 ? -15.821 -9.854 11.119 1.00 86.25 99 PRO A O 1
ATOM 768 N N . ASP A 1 100 ? -14.007 -10.686 12.178 1.00 87.88 100 ASP A N 1
ATOM 769 C CA . ASP A 1 100 ? -13.913 -11.987 11.493 1.00 87.88 100 ASP A CA 1
ATOM 770 C C . ASP A 1 100 ? -13.810 -11.906 9.960 1.00 87.88 100 ASP A C 1
ATOM 772 O O . ASP A 1 100 ? -14.101 -12.858 9.228 1.00 87.88 100 ASP A O 1
ATOM 776 N N . MET A 1 101 ? -13.381 -10.752 9.453 1.00 89.94 101 MET A N 1
ATOM 777 C CA . MET A 1 101 ? -13.244 -10.516 8.029 1.00 89.94 101 MET A CA 1
ATOM 778 C C . MET A 1 101 ? -11.933 -11.088 7.489 1.00 89.94 101 MET A C 1
ATOM 780 O O . MET A 1 101 ? -10.871 -10.912 8.081 1.00 89.94 101 MET A O 1
ATOM 784 N N . ARG A 1 102 ? -11.990 -11.679 6.291 1.00 93.12 102 ARG A N 1
ATOM 785 C CA . ARG A 1 102 ? -10.811 -11.985 5.474 1.00 93.12 102 ARG A CA 1
ATOM 786 C C . ARG A 1 102 ? -11.014 -11.501 4.042 1.00 93.12 102 ARG A C 1
ATOM 788 O O . ARG A 1 102 ? -11.962 -11.925 3.381 1.00 93.12 102 ARG A O 1
ATOM 795 N N . ILE A 1 103 ? -10.126 -10.639 3.552 1.00 93.25 103 ILE A N 1
ATOM 796 C CA . ILE A 1 103 ? -10.157 -10.120 2.178 1.00 93.25 103 ILE A CA 1
ATOM 797 C C . ILE A 1 103 ? -8.782 -10.277 1.541 1.00 93.25 103 ILE A C 1
ATOM 799 O O . ILE A 1 103 ? -7.789 -9.809 2.083 1.00 93.25 103 ILE A O 1
ATOM 803 N N . GLU A 1 104 ? -8.751 -10.875 0.352 1.00 93.56 104 GLU A N 1
ATOM 804 C CA . GLU A 1 104 ? -7.566 -10.947 -0.502 1.00 93.56 104 GLU A CA 1
ATOM 805 C C . GLU A 1 104 ? -7.750 -10.090 -1.759 1.00 93.56 104 GLU A C 1
ATOM 807 O O . GLU A 1 104 ? -8.799 -10.142 -2.419 1.00 93.56 104 GLU A O 1
ATOM 812 N N . ARG A 1 105 ? -6.735 -9.290 -2.091 1.00 93.56 105 ARG A N 1
ATOM 813 C CA . ARG A 1 105 ? -6.693 -8.430 -3.281 1.00 93.56 105 ARG A CA 1
ATOM 814 C C . ARG A 1 105 ? -5.263 -8.276 -3.775 1.00 93.56 105 ARG A C 1
ATOM 816 O O . ARG A 1 105 ? -4.332 -8.236 -2.986 1.00 93.56 105 ARG A O 1
ATOM 823 N N . SER A 1 106 ? -5.097 -8.103 -5.080 1.00 93.19 106 SER A N 1
ATOM 824 C CA . SER A 1 106 ? -3.794 -7.825 -5.682 1.00 93.19 106 SER A CA 1
ATOM 825 C C . SER A 1 106 ? -3.599 -6.342 -5.983 1.00 93.19 106 SER A C 1
ATOM 827 O O . SER A 1 106 ? -4.565 -5.640 -6.274 1.00 93.19 106 SER A O 1
ATOM 829 N N . SER A 1 107 ? -2.345 -5.904 -6.017 1.00 93.75 107 SER A N 1
ATOM 830 C CA . SER A 1 107 ? -1.943 -4.554 -6.412 1.00 93.75 107 SER A CA 1
ATOM 831 C C . SER A 1 107 ? -0.646 -4.585 -7.220 1.00 93.75 107 SER A C 1
ATOM 833 O O . SER A 1 107 ? 0.200 -5.462 -7.031 1.00 93.75 107 SER A O 1
ATOM 835 N N . PHE A 1 108 ? -0.451 -3.577 -8.066 1.00 94.06 108 PHE A N 1
ATOM 836 C CA . PHE A 1 108 ? 0.788 -3.321 -8.793 1.00 94.06 108 PHE A CA 1
ATOM 837 C C . PHE A 1 108 ? 1.391 -1.974 -8.371 1.00 94.06 108 PHE A C 1
ATOM 839 O O . PHE A 1 108 ? 0.710 -0.954 -8.402 1.00 94.06 108 PHE A O 1
ATOM 846 N N . ASP A 1 109 ? 2.671 -1.961 -7.982 1.00 90.25 109 ASP A N 1
ATOM 847 C CA . ASP A 1 109 ? 3.373 -0.758 -7.488 1.00 90.25 109 ASP A CA 1
ATOM 848 C C . ASP A 1 109 ? 4.302 -0.095 -8.528 1.00 90.25 109 ASP A C 1
ATOM 850 O O . ASP A 1 109 ? 5.075 0.809 -8.202 1.00 90.25 109 ASP A O 1
ATOM 854 N N . GLY A 1 110 ? 4.246 -0.555 -9.782 1.00 92.62 110 GLY A N 1
ATOM 855 C CA . GLY A 1 110 ? 5.131 -0.140 -10.877 1.00 92.62 110 GLY A CA 1
ATOM 856 C C . GLY A 1 110 ? 6.319 -1.079 -11.075 1.00 92.62 110 GLY A C 1
ATOM 857 O O . GLY A 1 110 ? 6.871 -1.180 -12.169 1.00 92.62 110 GLY A O 1
ATOM 858 N N . LYS A 1 111 ? 6.691 -1.829 -10.039 1.00 92.12 111 LYS A N 1
ATOM 859 C CA . LYS A 1 111 ? 7.862 -2.716 -10.038 1.00 92.12 111 LYS A CA 1
ATOM 860 C C . LYS A 1 111 ? 7.505 -4.150 -9.686 1.00 92.12 111 LYS A C 1
ATOM 862 O O . LYS A 1 111 ? 8.220 -5.0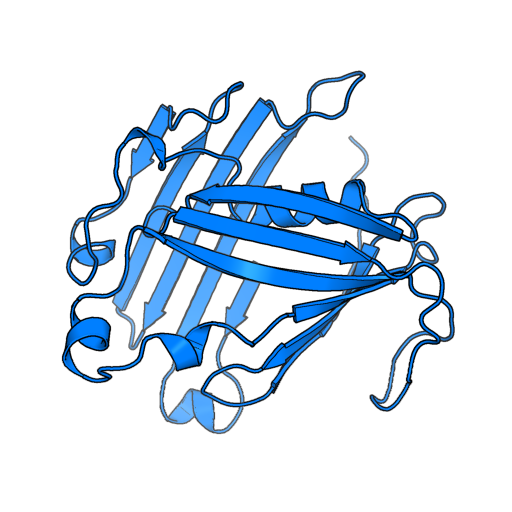68 -10.075 1.00 92.12 111 LYS A O 1
ATOM 867 N N . ARG A 1 112 ? 6.438 -4.329 -8.912 1.00 93.19 112 ARG A N 1
ATOM 868 C CA . ARG A 1 112 ? 5.999 -5.590 -8.322 1.00 93.19 112 ARG A CA 1
ATOM 869 C C . ARG A 1 112 ? 4.495 -5.713 -8.409 1.00 93.19 112 ARG A C 1
ATOM 871 O O . ARG A 1 112 ? 3.781 -4.734 -8.190 1.00 93.19 112 ARG A O 1
ATOM 878 N N . ALA A 1 113 ? 4.040 -6.931 -8.661 1.00 93.81 113 ALA A N 1
ATOM 879 C CA . ALA A 1 113 ? 2.674 -7.332 -8.370 1.00 93.81 113 ALA A CA 1
ATOM 880 C C . ALA A 1 113 ? 2.673 -8.071 -7.030 1.00 93.81 113 ALA A C 1
ATOM 882 O O . ALA A 1 113 ? 3.491 -8.971 -6.830 1.00 93.81 113 ALA A O 1
ATOM 883 N N . VAL A 1 114 ? 1.784 -7.684 -6.122 1.00 90.25 114 VAL A N 1
ATOM 884 C CA . VAL A 1 114 ? 1.657 -8.279 -4.786 1.00 90.25 114 VAL A CA 1
ATOM 885 C C . VAL A 1 114 ? 0.214 -8.699 -4.532 1.00 90.25 114 VAL A C 1
ATOM 887 O O . VAL A 1 114 ? -0.700 -8.002 -4.972 1.00 90.25 114 VAL A O 1
ATOM 890 N N . SER A 1 115 ? 0.010 -9.817 -3.838 1.00 89.94 115 SER A N 1
ATOM 891 C CA . SER A 1 115 ? -1.261 -10.150 -3.192 1.00 89.94 115 SER A CA 1
ATOM 892 C C . SER A 1 115 ? -1.207 -9.647 -1.757 1.00 89.94 115 SER A C 1
ATOM 894 O O . SER A 1 115 ? -0.203 -9.847 -1.078 1.00 89.94 115 SER A O 1
ATOM 896 N N . LEU A 1 116 ? -2.255 -8.965 -1.316 1.00 88.44 116 LEU A N 1
ATOM 897 C CA . LEU A 1 116 ? -2.443 -8.522 0.056 1.00 88.44 116 LEU A CA 1
ATOM 898 C C . LEU A 1 116 ? -3.652 -9.239 0.641 1.00 88.44 116 LEU A C 1
ATOM 900 O O . LEU A 1 116 ? -4.736 -9.231 0.049 1.00 88.44 116 LEU A O 1
ATOM 904 N N . VAL A 1 117 ? -3.470 -9.810 1.823 1.00 90.56 117 VAL A N 1
ATOM 905 C CA . VAL A 1 117 ? -4.518 -10.486 2.579 1.00 90.56 117 VAL A CA 1
ATOM 906 C C . VAL A 1 117 ? -4.704 -9.756 3.899 1.00 90.56 117 VAL A C 1
ATOM 908 O O . VAL A 1 117 ? -3.816 -9.772 4.743 1.00 90.56 117 VAL A O 1
ATOM 911 N N . LEU A 1 118 ? -5.868 -9.139 4.088 1.00 91.38 118 LEU A N 1
ATOM 912 C CA . LEU A 1 118 ? -6.278 -8.587 5.374 1.00 91.38 118 LEU A CA 1
ATOM 913 C C . LEU A 1 118 ? -7.130 -9.623 6.109 1.00 91.38 118 LEU A C 1
ATOM 915 O O . LEU A 1 118 ? -8.141 -10.072 5.564 1.00 91.38 118 LEU A O 1
ATOM 919 N N . SER A 1 119 ? -6.748 -9.976 7.333 1.00 92.00 119 SER A N 1
ATOM 920 C CA . SER A 1 119 ? -7.514 -10.857 8.221 1.00 92.00 119 SER A CA 1
ATOM 921 C C . SER A 1 119 ? -7.746 -10.160 9.553 1.00 92.00 119 SER A C 1
ATOM 923 O O . SER A 1 119 ? -6.784 -9.830 10.230 1.00 92.00 119 SER A O 1
ATOM 925 N N . CYS A 1 120 ? -8.994 -9.937 9.945 1.00 89.69 120 CYS A N 1
ATOM 926 C CA . CYS A 1 120 ? -9.339 -9.248 11.184 1.00 89.69 120 CYS A CA 1
ATOM 927 C C . CYS A 1 120 ? -9.953 -10.222 12.190 1.00 89.69 120 CYS A C 1
ATOM 929 O O . CYS A 1 120 ? -10.849 -10.992 11.847 1.00 89.69 120 CYS A O 1
ATOM 931 N N . ALA A 1 121 ? -9.486 -10.183 13.435 1.00 79.81 121 ALA A N 1
ATOM 932 C CA . ALA A 1 121 ? -10.046 -10.985 14.518 1.00 79.81 121 ALA A CA 1
ATOM 933 C C . ALA A 1 121 ? -11.199 -10.227 15.191 1.00 79.81 121 ALA A C 1
ATOM 935 O O . ALA A 1 121 ? -11.036 -9.050 15.513 1.00 79.81 121 ALA A O 1
ATOM 936 N N . GLY A 1 122 ? -12.342 -10.886 15.421 1.00 63.59 122 GLY A N 1
ATOM 937 C CA . GLY A 1 122 ? -13.508 -10.263 16.056 1.00 63.59 122 GLY A CA 1
ATOM 938 C C . GLY A 1 122 ? -13.248 -9.702 17.458 1.00 63.59 122 GLY A C 1
ATOM 939 O O . GLY A 1 122 ? -13.757 -8.633 17.770 1.00 63.59 122 GLY A O 1
ATOM 940 N N . ASP A 1 123 ? -12.381 -10.359 18.239 1.00 59.00 123 ASP A N 1
ATOM 941 C CA . ASP A 1 123 ? -12.014 -9.964 19.603 1.00 59.00 123 ASP A CA 1
ATOM 942 C C . ASP A 1 123 ? -10.503 -10.176 19.849 1.00 59.00 123 ASP A C 1
ATOM 944 O O . ASP A 1 123 ? -10.074 -11.213 20.359 1.00 59.00 123 ASP A O 1
ATOM 948 N N . ARG A 1 124 ? -9.655 -9.202 19.495 1.00 55.00 124 ARG A N 1
ATOM 949 C CA . ARG A 1 124 ? -8.302 -9.099 20.079 1.00 55.00 124 ARG A CA 1
ATOM 950 C C . ARG A 1 124 ? -8.320 -7.969 21.102 1.00 55.00 124 ARG A C 1
ATOM 952 O O . ARG A 1 124 ? -8.517 -6.807 20.754 1.00 55.00 124 ARG A O 1
ATOM 959 N N . GLU A 1 125 ? -8.114 -8.303 22.375 1.00 51.09 125 GLU A N 1
ATOM 960 C CA . GLU A 1 125 ? -7.791 -7.289 23.377 1.00 51.09 125 GLU A CA 1
ATOM 961 C C . GLU A 1 125 ? -6.491 -6.598 22.956 1.00 51.09 125 GLU A C 1
ATOM 963 O O . GLU A 1 125 ? -5.492 -7.258 22.665 1.00 51.09 125 GLU A O 1
ATOM 968 N N . ALA A 1 126 ? -6.506 -5.264 22.907 1.00 49.88 126 ALA A N 1
ATOM 969 C CA . ALA A 1 126 ? -5.309 -4.477 22.664 1.00 49.88 126 ALA A CA 1
ATOM 970 C C . ALA A 1 126 ? -4.254 -4.805 23.722 1.00 49.88 126 ALA A C 1
ATOM 972 O O . ALA A 1 126 ? -4.346 -4.354 24.864 1.00 49.88 126 ALA A O 1
ATOM 973 N N . VAL A 1 127 ? -3.240 -5.592 23.350 1.00 45.88 127 VAL A N 1
ATOM 974 C CA . VAL A 1 127 ? -2.083 -5.834 24.211 1.00 45.88 127 VAL A CA 1
ATOM 975 C C . VAL A 1 127 ? -1.246 -4.561 24.190 1.00 45.88 127 VAL A C 1
ATOM 977 O O . VAL A 1 127 ? -0.347 -4.378 23.372 1.00 45.88 127 VAL A O 1
ATOM 980 N N . ALA A 1 128 ? -1.561 -3.640 25.097 1.00 43.72 128 ALA A N 1
ATOM 981 C CA . ALA A 1 128 ? -0.742 -2.466 25.334 1.00 43.72 128 ALA A CA 1
ATOM 982 C C . ALA A 1 128 ? 0.575 -2.894 25.999 1.00 43.72 128 ALA A C 1
ATOM 984 O O . ALA A 1 128 ? 0.677 -2.982 27.220 1.00 43.72 128 ALA A O 1
ATOM 985 N N . SER A 1 129 ? 1.603 -3.150 25.191 1.00 45.16 129 SER A N 1
ATOM 986 C CA . SER A 1 129 ? 3.001 -3.143 25.650 1.00 45.16 129 SER A CA 1
ATOM 987 C C . SER A 1 129 ? 3.804 -1.963 25.089 1.00 45.16 129 SER A C 1
ATOM 989 O O . SER A 1 129 ? 4.966 -1.783 25.451 1.00 45.16 129 SER A O 1
ATOM 991 N N . LEU A 1 130 ? 3.189 -1.108 24.260 1.00 50.56 130 LEU A N 1
ATOM 992 C CA . LEU A 1 130 ? 3.816 0.101 23.731 1.00 50.56 130 LEU A CA 1
ATOM 993 C C . LEU A 1 130 ? 3.276 1.351 24.451 1.00 50.56 130 LEU A C 1
ATOM 995 O O . LEU A 1 130 ? 2.061 1.557 24.465 1.00 50.56 130 LEU A O 1
ATOM 999 N N . PRO A 1 131 ? 4.145 2.199 25.034 1.00 51.06 131 PRO A N 1
ATOM 1000 C CA . PRO A 1 131 ? 3.719 3.437 25.680 1.00 51.06 131 PRO A CA 1
ATOM 1001 C C . PRO A 1 131 ? 3.027 4.391 24.687 1.00 51.06 131 PRO A C 1
ATOM 1003 O O . PRO A 1 131 ? 3.359 4.426 23.492 1.00 51.06 131 PRO A O 1
ATOM 1006 N N . ASP A 1 132 ? 2.070 5.161 25.218 1.00 53.19 132 ASP A N 1
ATOM 1007 C CA . ASP A 1 132 ? 1.298 6.219 24.545 1.00 53.19 132 ASP A CA 1
ATOM 1008 C C . ASP A 1 132 ? 0.255 5.762 23.504 1.00 53.19 132 ASP A C 1
ATOM 1010 O O . ASP A 1 132 ? -0.016 6.477 22.538 1.00 53.19 132 ASP A O 1
ATOM 1014 N N . LEU A 1 133 ? -0.352 4.582 23.681 1.00 53.03 133 LEU A N 1
ATOM 1015 C CA . LEU A 1 133 ? -1.514 4.157 22.885 1.00 53.03 133 LEU A CA 1
ATOM 1016 C C . LEU A 1 133 ? -2.844 4.609 23.525 1.00 53.03 133 LEU A C 1
ATOM 1018 O O . LEU A 1 133 ? -2.974 4.545 24.751 1.00 53.03 133 LEU A O 1
ATOM 1022 N N . PRO A 1 134 ? -3.846 5.044 22.730 1.00 50.50 134 PRO A N 1
ATOM 1023 C CA . PRO A 1 134 ? -5.178 5.350 23.248 1.00 50.50 134 PRO A CA 1
ATOM 1024 C C . PRO A 1 134 ? -5.841 4.093 23.854 1.00 50.50 134 PRO A C 1
ATOM 1026 O O . PRO A 1 134 ? -5.690 2.997 23.306 1.00 50.50 134 PRO A O 1
ATOM 1029 N N . PRO A 1 135 ? -6.572 4.215 24.979 1.00 52.22 135 PRO A N 1
ATOM 1030 C CA . PRO A 1 135 ? -7.160 3.066 25.661 1.00 52.22 135 PRO A CA 1
ATOM 1031 C C . PRO A 1 135 ? -8.460 2.576 24.983 1.00 52.22 135 PRO A C 1
ATOM 1033 O O . PRO A 1 135 ? -9.475 3.255 25.076 1.00 52.22 135 PRO A O 1
ATOM 1036 N N . ALA A 1 136 ? -8.409 1.361 24.410 1.00 54.88 136 ALA A N 1
ATOM 1037 C CA . ALA A 1 136 ? -9.504 0.416 24.080 1.00 54.88 136 ALA A CA 1
ATOM 1038 C C . ALA A 1 136 ? -10.602 0.811 23.052 1.00 54.88 136 ALA A C 1
ATOM 1040 O O . ALA A 1 136 ? -10.948 1.981 22.922 1.00 54.88 136 ALA A O 1
ATOM 1041 N N . PRO A 1 137 ? -11.301 -0.179 22.450 1.00 59.72 137 PRO A N 1
ATOM 1042 C CA . PRO A 1 137 ? -10.802 -1.362 21.746 1.00 59.72 137 PRO A CA 1
ATOM 1043 C C . PRO A 1 137 ? -10.414 -1.002 20.301 1.00 59.72 137 PRO A C 1
ATOM 1045 O O . PRO A 1 137 ? -10.895 -0.022 19.731 1.00 59.72 137 PRO A O 1
ATOM 1048 N N . ALA A 1 138 ? -9.551 -1.804 19.691 1.00 66.94 138 ALA A N 1
ATOM 1049 C CA . ALA A 1 138 ? -9.221 -1.661 18.284 1.00 66.94 138 ALA A CA 1
ATOM 1050 C C . ALA A 1 138 ? -9.418 -3.009 17.596 1.00 66.94 138 ALA A C 1
ATOM 1052 O O . ALA A 1 138 ? -8.967 -4.033 18.106 1.00 66.94 138 ALA A O 1
ATOM 1053 N N . LEU A 1 139 ? -10.111 -2.999 16.457 1.00 83.38 139 LEU A N 1
ATOM 1054 C CA . LEU A 1 139 ? -10.159 -4.154 15.574 1.00 83.38 139 LEU A CA 1
ATOM 1055 C C . LEU A 1 139 ? -8.718 -4.422 15.141 1.00 83.38 139 LEU A C 1
ATOM 1057 O O . LEU A 1 139 ? -8.089 -3.570 14.508 1.00 83.38 139 LEU A O 1
ATOM 1061 N N . ALA A 1 140 ? -8.183 -5.565 15.547 1.00 85.94 140 ALA A N 1
ATOM 1062 C CA . ALA A 1 140 ? -6.852 -5.981 15.157 1.00 85.94 140 ALA A CA 1
ATOM 1063 C C . ALA A 1 140 ? -6.953 -6.800 13.876 1.00 85.94 140 ALA A C 1
ATOM 1065 O O . ALA A 1 140 ? -7.719 -7.769 13.796 1.00 85.94 140 ALA A O 1
ATOM 1066 N N . CYS A 1 141 ? -6.166 -6.403 12.889 1.00 87.94 141 CYS A N 1
ATOM 1067 C CA . CYS A 1 141 ? -6.069 -7.087 11.622 1.00 87.94 141 CYS A CA 1
ATOM 1068 C C . CYS A 1 141 ? -4.614 -7.404 11.305 1.00 87.94 141 CYS A C 1
ATOM 1070 O O . CYS A 1 141 ? -3.739 -6.564 11.477 1.00 87.94 141 CYS A O 1
ATOM 1072 N N . ASP A 1 142 ? -4.372 -8.591 10.777 1.00 88.44 142 ASP A N 1
ATOM 1073 C CA . ASP A 1 142 ? -3.102 -8.972 10.186 1.00 88.44 142 ASP A CA 1
ATOM 1074 C C . ASP A 1 142 ? -3.172 -8.691 8.677 1.00 88.44 142 ASP A C 1
ATOM 1076 O O . ASP A 1 142 ? -4.133 -9.079 8.003 1.00 88.44 142 ASP A O 1
ATOM 1080 N N . LEU A 1 143 ? -2.184 -7.962 8.156 1.00 86.88 143 LEU A N 1
ATOM 1081 C CA . LEU A 1 143 ? -1.994 -7.708 6.732 1.00 86.88 143 LEU A CA 1
ATOM 1082 C C . LEU A 1 143 ? -0.776 -8.492 6.244 1.00 86.88 143 LEU A C 1
ATOM 1084 O O . LEU A 1 143 ? 0.367 -8.096 6.488 1.00 86.88 143 LEU A O 1
ATOM 1088 N N . ASP A 1 144 ? -1.034 -9.566 5.511 1.00 85.94 144 ASP A N 1
ATOM 1089 C CA . ASP A 1 144 ? -0.007 -10.391 4.884 1.00 85.94 144 ASP A CA 1
ATOM 1090 C C . ASP A 1 144 ? 0.185 -9.991 3.423 1.00 85.94 144 ASP A C 1
ATOM 1092 O O . ASP A 1 144 ? -0.770 -9.626 2.730 1.00 85.94 144 ASP A O 1
ATOM 1096 N N . GLY A 1 145 ? 1.428 -10.055 2.948 1.00 83.38 145 GLY A N 1
ATOM 1097 C CA . GLY A 1 145 ? 1.788 -9.713 1.577 1.00 83.38 145 GLY A CA 1
ATOM 1098 C C . GLY A 1 145 ? 2.580 -10.825 0.903 1.00 83.38 145 GLY A C 1
ATOM 1099 O O . GLY A 1 145 ? 3.625 -11.226 1.405 1.00 83.38 145 GLY A O 1
ATOM 1100 N N . GLU A 1 146 ? 2.124 -11.273 -0.264 1.00 85.94 146 GLU A N 1
ATOM 1101 C CA . GLU A 1 146 ? 2.836 -12.225 -1.118 1.00 85.94 146 GLU A CA 1
ATOM 1102 C C . GLU A 1 146 ? 3.274 -11.551 -2.421 1.00 85.94 146 GLU A C 1
ATOM 1104 O O . GLU A 1 146 ? 2.509 -10.824 -3.060 1.00 85.94 146 GLU A O 1
ATOM 1109 N N . LEU A 1 147 ? 4.513 -11.797 -2.845 1.00 87.62 147 LEU A N 1
ATOM 1110 C CA . LEU A 1 147 ? 5.002 -11.340 -4.139 1.00 87.62 147 LEU A CA 1
ATOM 1111 C C . LEU A 1 147 ? 4.493 -12.265 -5.253 1.00 87.62 147 LEU A C 1
ATOM 1113 O O . LEU A 1 147 ? 4.846 -13.436 -5.300 1.00 87.62 147 LEU A O 1
ATOM 1117 N N . LEU A 1 148 ? 3.721 -11.719 -6.193 1.00 90.75 148 LEU A N 1
ATOM 1118 C CA . LEU A 1 148 ? 3.212 -12.460 -7.353 1.00 90.75 148 LEU 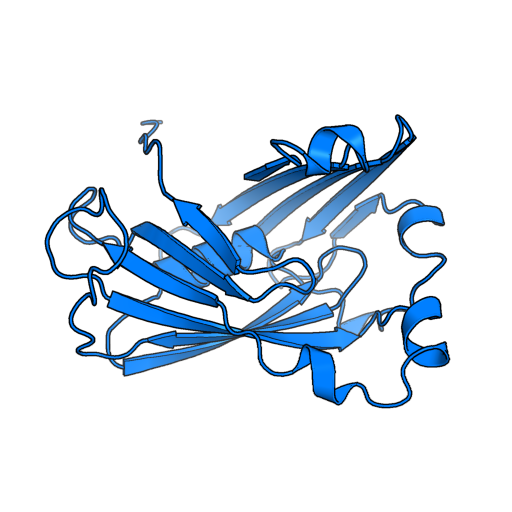A CA 1
ATOM 1119 C C . LEU A 1 148 ? 4.166 -12.396 -8.550 1.00 90.75 148 LEU A C 1
ATOM 1121 O O . LEU A 1 148 ? 4.248 -13.336 -9.337 1.00 90.75 148 LEU A O 1
ATOM 1125 N N . ALA A 1 149 ? 4.841 -11.257 -8.735 1.00 92.38 149 ALA A N 1
ATOM 1126 C CA . ALA A 1 149 ? 5.826 -11.049 -9.794 1.00 92.38 149 ALA A CA 1
ATOM 1127 C C . ALA A 1 149 ? 6.694 -9.812 -9.531 1.00 92.38 149 ALA A C 1
ATOM 1129 O O . ALA A 1 149 ? 6.309 -8.902 -8.792 1.00 92.38 149 ALA A O 1
ATOM 1130 N N . GLY A 1 150 ? 7.829 -9.732 -10.227 1.00 91.62 150 GLY A N 1
ATOM 1131 C CA . GLY A 1 150 ? 8.766 -8.614 -10.110 1.00 91.62 150 GLY A CA 1
ATOM 1132 C C . GLY A 1 150 ? 9.804 -8.828 -9.015 1.00 91.62 150 GLY A C 1
ATOM 1133 O O . GLY A 1 150 ? 10.230 -7.859 -8.381 1.00 91.62 150 GLY A O 1
ATOM 1134 N N . ALA A 1 151 ? 10.198 -10.082 -8.773 1.00 88.50 151 ALA A N 1
ATOM 1135 C CA . ALA A 1 151 ? 11.283 -10.435 -7.867 1.00 88.50 151 ALA A CA 1
ATOM 1136 C C . ALA A 1 151 ? 12.576 -9.717 -8.254 1.00 88.50 151 ALA A C 1
ATOM 1138 O O . ALA A 1 151 ? 12.783 -9.310 -9.401 1.00 88.50 151 ALA A O 1
ATOM 1139 N N . SER A 1 152 ? 13.440 -9.490 -7.272 1.00 85.19 152 SER A N 1
ATOM 1140 C CA . SER A 1 152 ? 14.722 -8.862 -7.552 1.00 85.19 152 SER A CA 1
ATOM 1141 C C . SER A 1 152 ? 15.723 -9.898 -8.038 1.00 85.19 152 SER A C 1
ATOM 1143 O O . SER A 1 152 ? 15.989 -10.879 -7.348 1.00 85.19 152 SER A O 1
ATOM 1145 N N . LYS A 1 153 ? 16.349 -9.618 -9.183 1.00 85.25 153 LYS A N 1
ATOM 1146 C CA . LYS A 1 153 ? 17.375 -10.480 -9.786 1.00 85.25 153 LYS A CA 1
ATOM 1147 C C . LYS A 1 153 ? 18.582 -10.654 -8.864 1.00 85.25 153 LYS A C 1
ATOM 1149 O O . LYS A 1 153 ? 19.127 -11.747 -8.741 1.00 85.25 153 LYS A O 1
ATOM 1154 N N . ARG A 1 154 ? 18.976 -9.572 -8.182 1.00 76.31 154 ARG A N 1
ATOM 1155 C CA . ARG A 1 154 ? 20.098 -9.573 -7.238 1.00 76.31 154 ARG A CA 1
ATOM 1156 C C . ARG A 1 154 ? 19.862 -10.541 -6.078 1.00 76.31 154 ARG A C 1
ATOM 1158 O O . ARG A 1 154 ? 20.740 -11.327 -5.748 1.00 76.31 154 ARG A O 1
ATOM 1165 N N . TRP A 1 155 ? 18.667 -10.508 -5.493 1.00 65.69 155 TRP A N 1
ATOM 1166 C CA . TRP A 1 155 ? 18.355 -11.288 -4.294 1.00 65.69 155 TRP A CA 1
ATOM 1167 C C . TRP A 1 155 ? 18.046 -12.757 -4.598 1.00 65.69 155 TRP A C 1
ATOM 1169 O O . TRP A 1 155 ? 18.473 -13.613 -3.829 1.00 65.69 155 TRP A O 1
ATOM 1179 N N . ALA A 1 156 ? 17.445 -13.057 -5.756 1.00 61.22 156 ALA A N 1
ATOM 1180 C CA . ALA A 1 156 ? 17.232 -14.430 -6.227 1.00 61.22 156 ALA A CA 1
ATOM 1181 C C . ALA A 1 156 ? 18.546 -15.221 -6.413 1.00 61.22 156 ALA A C 1
ATOM 1183 O O . ALA A 1 156 ? 18.557 -16.446 -6.352 1.00 61.22 156 ALA A O 1
ATOM 1184 N N . THR A 1 157 ? 19.667 -14.522 -6.627 1.00 55.53 157 THR A N 1
ATOM 1185 C CA . THR A 1 157 ? 20.983 -15.147 -6.843 1.00 55.53 157 THR A CA 1
ATOM 1186 C C . THR A 1 157 ? 21.776 -15.328 -5.539 1.00 55.53 157 THR A C 1
ATOM 1188 O O . THR A 1 157 ? 22.628 -16.209 -5.456 1.00 55.53 157 THR A O 1
ATOM 1191 N N . GLU A 1 158 ? 21.521 -14.502 -4.518 1.00 53.31 158 GLU A N 1
ATOM 1192 C CA . GLU A 1 158 ? 22.300 -14.482 -3.268 1.00 53.31 158 GLU A CA 1
ATOM 1193 C C . GLU A 1 158 ? 21.697 -15.352 -2.149 1.00 53.31 158 GLU A C 1
ATOM 1195 O O . GLU A 1 158 ? 22.434 -15.792 -1.269 1.00 53.31 158 GLU A O 1
ATOM 1200 N N . HIS A 1 159 ? 20.386 -15.612 -2.157 1.00 48.06 159 HIS A N 1
ATOM 1201 C CA . HIS A 1 159 ? 19.696 -16.343 -1.087 1.00 48.06 159 HIS A CA 1
ATOM 1202 C C . HIS A 1 159 ? 18.794 -17.418 -1.702 1.00 48.06 159 HIS A C 1
ATOM 1204 O O . HIS A 1 159 ? 17.683 -17.130 -2.130 1.00 48.06 159 HIS A O 1
ATOM 1210 N N . GLY A 1 160 ? 19.293 -18.656 -1.758 1.00 41.88 160 GLY A N 1
ATOM 1211 C CA . GLY A 1 160 ? 18.645 -19.802 -2.411 1.00 41.88 160 GLY A CA 1
ATOM 1212 C C . GLY A 1 160 ? 17.331 -20.296 -1.795 1.00 41.88 160 GLY A C 1
ATOM 1213 O O . GLY A 1 160 ? 16.821 -21.298 -2.275 1.00 41.88 160 GLY A O 1
ATOM 1214 N N . ASP A 1 161 ? 16.778 -19.604 -0.798 1.00 40.94 161 ASP A N 1
ATOM 1215 C CA . ASP A 1 161 ? 15.494 -19.926 -0.180 1.00 40.94 161 ASP A CA 1
ATOM 1216 C C . ASP A 1 161 ? 14.665 -18.639 -0.011 1.00 40.94 161 ASP A C 1
ATOM 1218 O O . ASP A 1 161 ? 14.865 -17.843 0.909 1.00 40.94 161 ASP A O 1
ATOM 1222 N N . GLU A 1 162 ? 13.692 -18.444 -0.904 1.00 45.31 162 GLU A N 1
ATOM 1223 C CA . GLU A 1 162 ? 12.666 -17.388 -0.840 1.00 45.31 162 GLU A CA 1
ATOM 1224 C C . GLU A 1 162 ? 11.680 -17.573 0.337 1.00 45.31 162 GLU A C 1
ATOM 1226 O O . GLU A 1 162 ? 10.759 -16.779 0.526 1.00 45.31 162 GLU A O 1
ATOM 1231 N N . GLU A 1 163 ? 11.871 -18.594 1.179 1.00 41.75 163 GLU A N 1
ATOM 1232 C CA . GLU A 1 163 ? 11.071 -18.805 2.393 1.00 41.75 163 GLU A CA 1
ATOM 1233 C C . GLU A 1 163 ? 11.251 -17.685 3.434 1.00 41.75 163 GLU A C 1
ATOM 1235 O O . GLU A 1 163 ? 10.364 -17.465 4.255 1.00 41.75 163 GLU A O 1
ATOM 1240 N N . GLY A 1 164 ? 12.343 -16.913 3.376 1.00 42.12 164 GLY A N 1
ATOM 1241 C CA . GLY A 1 164 ? 12.649 -15.861 4.356 1.00 42.12 164 GLY A CA 1
ATOM 1242 C C . GLY A 1 164 ? 11.838 -14.558 4.247 1.00 42.12 164 GLY A C 1
ATOM 1243 O O . GLY A 1 164 ? 11.911 -13.726 5.159 1.00 42.12 164 GLY A O 1
ATOM 1244 N N . GLU A 1 165 ? 11.084 -14.352 3.161 1.00 44.59 165 GLU A N 1
ATOM 1245 C CA . GLU A 1 165 ? 10.211 -13.176 2.966 1.00 44.59 165 GLU A CA 1
ATOM 1246 C C . GLU A 1 165 ? 8.722 -13.476 3.223 1.00 44.59 165 GLU A C 1
ATOM 1248 O O . GLU A 1 165 ? 7.913 -12.551 3.233 1.00 44.59 165 GLU A O 1
ATOM 1253 N N . ARG A 1 166 ? 8.365 -14.743 3.481 1.00 45.66 166 ARG A N 1
ATOM 1254 C CA . ARG A 1 166 ? 6.975 -15.226 3.570 1.00 45.66 166 ARG A CA 1
ATOM 1255 C C . ARG A 1 166 ? 6.226 -14.912 4.868 1.00 45.66 166 ARG A C 1
ATOM 1257 O O . ARG A 1 166 ? 5.030 -15.156 4.909 1.00 45.66 166 ARG A O 1
ATOM 1264 N N . ASP A 1 167 ? 6.879 -14.391 5.907 1.00 45.72 167 ASP A N 1
ATOM 1265 C CA . ASP A 1 167 ? 6.315 -14.482 7.267 1.00 45.72 167 ASP A CA 1
ATOM 1266 C C . ASP A 1 167 ? 6.428 -13.198 8.101 1.00 45.72 167 ASP A C 1
ATOM 1268 O O . ASP A 1 167 ? 6.748 -13.220 9.287 1.00 45.72 167 ASP A O 1
ATOM 1272 N N . ARG A 1 168 ? 6.243 -12.028 7.483 1.00 61.91 168 ARG A N 1
ATOM 1273 C CA . ARG A 1 168 ? 6.260 -10.757 8.229 1.00 61.91 168 ARG A CA 1
ATOM 1274 C C . ARG A 1 168 ? 4.993 -9.963 7.982 1.00 61.91 168 ARG A C 1
ATOM 1276 O O . ARG A 1 168 ? 5.048 -8.850 7.458 1.00 61.91 168 ARG A O 1
ATOM 1283 N N . GLY A 1 169 ? 3.869 -10.567 8.358 1.00 71.00 169 GLY A N 1
ATOM 1284 C CA . GLY A 1 169 ? 2.590 -9.878 8.454 1.00 71.00 169 GLY A CA 1
ATOM 1285 C C . GLY A 1 169 ? 2.730 -8.576 9.244 1.00 71.00 169 GLY A C 1
ATOM 1286 O O . GLY A 1 169 ? 3.519 -8.467 10.192 1.00 71.00 169 GLY A O 1
ATOM 1287 N N . VAL A 1 170 ? 2.010 -7.552 8.802 1.00 84.12 170 VAL A N 1
ATOM 1288 C CA . VAL A 1 170 ? 1.885 -6.289 9.527 1.00 84.12 170 VAL A CA 1
ATOM 1289 C C . VAL A 1 170 ? 0.624 -6.383 10.368 1.00 84.12 170 VAL A C 1
ATOM 1291 O O . VAL A 1 170 ? -0.470 -6.471 9.820 1.00 84.12 170 VAL A O 1
ATOM 1294 N N . GLU A 1 171 ? 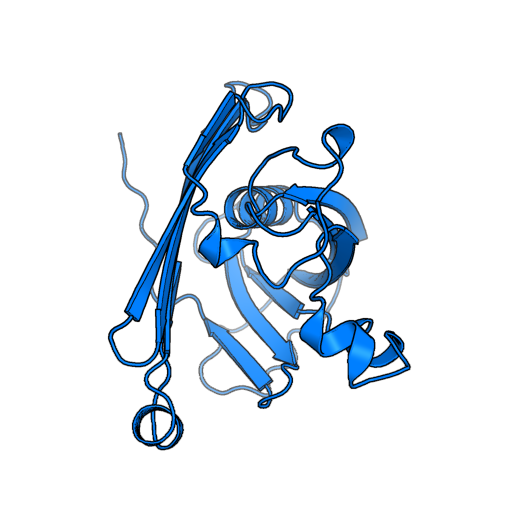0.765 -6.331 11.687 1.00 86.81 171 GLU A N 1
ATOM 1295 C CA . GLU A 1 171 ? -0.387 -6.188 12.571 1.00 86.81 171 GLU A CA 1
ATOM 1296 C C . GLU A 1 171 ? -0.827 -4.722 12.559 1.00 86.81 171 GLU A C 1
ATOM 1298 O O . GLU A 1 171 ? -0.023 -3.808 12.770 1.00 86.81 171 GLU A O 1
ATOM 1303 N N . ILE A 1 172 ? -2.105 -4.496 12.279 1.00 87.25 172 ILE A N 1
ATOM 1304 C CA . ILE A 1 172 ? -2.742 -3.191 12.158 1.00 87.25 172 ILE A CA 1
ATOM 1305 C C . ILE A 1 172 ? -3.877 -3.118 13.170 1.00 87.25 172 ILE A C 1
ATOM 1307 O O . ILE A 1 172 ? -4.776 -3.953 13.193 1.00 87.25 172 ILE A O 1
ATOM 1311 N N . TRP A 1 173 ? -3.868 -2.061 13.967 1.00 86.62 173 TRP A N 1
ATOM 1312 C CA . TRP A 1 173 ? -4.912 -1.755 14.928 1.00 86.62 173 TRP A CA 1
ATOM 1313 C C . TRP A 1 173 ? -5.777 -0.628 14.391 1.00 86.62 173 TRP A C 1
ATOM 1315 O O . TRP A 1 173 ? -5.276 0.453 14.057 1.00 86.62 173 TRP A O 1
ATOM 1325 N N . LEU A 1 174 ? -7.079 -0.881 14.328 1.00 86.88 174 LEU A N 1
ATOM 1326 C CA . LEU A 1 174 ? -8.064 0.037 13.786 1.00 86.88 174 LEU A CA 1
ATOM 1327 C C . LEU A 1 174 ? -9.015 0.532 14.876 1.00 86.88 174 LEU A C 1
ATOM 1329 O O . LEU A 1 174 ? -9.631 -0.269 15.571 1.00 86.88 174 LEU A O 1
ATOM 1333 N N . SER A 1 175 ? -9.188 1.846 14.995 1.00 83.81 175 SER A N 1
ATOM 1334 C CA . SER A 1 175 ? -10.103 2.468 15.960 1.00 83.81 175 SER A CA 1
ATOM 1335 C C . SER A 1 175 ? -11.118 3.357 15.252 1.00 83.81 175 SER A C 1
ATOM 1337 O O . SER A 1 175 ? -10.777 4.050 14.298 1.00 83.81 175 SER A O 1
ATOM 1339 N N . ASP A 1 176 ? -12.356 3.360 15.731 1.00 82.81 176 ASP A N 1
ATOM 1340 C CA . ASP A 1 176 ? -13.415 4.280 15.305 1.00 82.81 176 ASP A CA 1
ATOM 1341 C C . ASP A 1 176 ? -13.613 5.454 16.284 1.00 82.81 176 ASP A C 1
ATOM 1343 O O . ASP A 1 176 ? -14.468 6.312 16.068 1.00 82.81 176 ASP A O 1
ATOM 1347 N N . ALA A 1 177 ? -12.785 5.552 17.332 1.00 81.31 177 ALA A N 1
ATOM 1348 C CA . ALA A 1 177 ? -12.923 6.565 18.379 1.00 81.31 177 ALA A CA 1
ATOM 1349 C C . ALA A 1 177 ? -12.776 8.006 17.857 1.00 81.31 177 ALA A C 1
ATOM 1351 O O . ALA A 1 177 ? -13.406 8.926 18.376 1.00 81.31 177 ALA A O 1
ATOM 1352 N N . LEU A 1 178 ? -11.947 8.206 16.826 1.00 79.56 178 LEU A N 1
ATOM 1353 C CA . LEU A 1 178 ? -11.738 9.512 16.189 1.00 79.56 178 LEU A CA 1
ATOM 1354 C C . LEU A 1 178 ? -12.816 9.843 15.144 1.00 79.56 178 LEU A C 1
ATOM 1356 O O . LEU A 1 178 ? -13.030 11.017 14.842 1.00 79.56 178 LEU A O 1
ATOM 1360 N N . LEU A 1 179 ? -13.485 8.830 14.583 1.00 81.44 179 LEU A N 1
ATOM 1361 C CA . LEU A 1 179 ? -14.532 8.999 13.580 1.00 81.44 179 LEU A CA 1
ATOM 1362 C C . LEU A 1 179 ? -15.568 7.868 13.694 1.00 81.44 179 LEU A C 1
ATOM 1364 O O . LEU A 1 179 ? -15.402 6.824 13.059 1.00 81.44 179 LEU A O 1
ATOM 1368 N N . PRO A 1 180 ? -16.653 8.071 14.466 1.00 81.88 180 PRO A N 1
ATOM 1369 C CA . PRO A 1 180 ? -17.655 7.036 14.689 1.00 81.88 180 PRO A CA 1
ATOM 1370 C C . PRO A 1 180 ? -18.199 6.458 13.380 1.00 81.88 180 PRO A C 1
ATOM 1372 O O . PRO A 1 180 ? -18.589 7.195 12.470 1.00 81.88 180 PRO A O 1
ATOM 1375 N N . GLY A 1 181 ? -18.228 5.128 13.291 1.00 79.81 181 GLY A N 1
ATOM 1376 C CA . GLY A 1 181 ? -18.661 4.405 12.094 1.00 79.81 181 GLY A CA 1
ATOM 1377 C C . GLY A 1 181 ? -17.595 4.264 11.003 1.00 79.81 181 GLY A C 1
ATOM 1378 O O . GLY A 1 181 ? -17.913 3.753 9.929 1.00 79.81 181 GLY A O 1
ATOM 1379 N N . ARG A 1 182 ? -16.347 4.697 11.239 1.00 82.38 182 ARG A N 1
ATOM 1380 C CA . ARG A 1 182 ? -15.210 4.430 10.347 1.00 82.38 182 ARG A CA 1
ATOM 1381 C C . ARG A 1 182 ? -13.971 4.008 11.120 1.00 82.38 182 ARG A C 1
ATOM 1383 O O . ARG A 1 182 ? -13.466 4.742 11.960 1.00 82.38 182 ARG A O 1
ATOM 1390 N N . HIS A 1 183 ? -13.430 2.860 10.744 1.00 84.56 183 HIS A N 1
ATOM 1391 C CA . HIS A 1 183 ? -12.155 2.380 11.245 1.00 84.56 183 HIS A CA 1
ATOM 1392 C C . HIS A 1 183 ? -10.989 3.195 10.668 1.00 84.56 183 HIS A C 1
ATOM 1394 O O . HIS A 1 183 ? -10.840 3.325 9.453 1.00 84.56 183 HIS A O 1
ATOM 1400 N N . LEU A 1 184 ? -10.153 3.740 11.552 1.00 85.50 184 LEU A N 1
ATOM 1401 C CA . LEU A 1 184 ? -8.914 4.438 11.220 1.00 85.50 184 LEU A CA 1
ATOM 1402 C C . LEU A 1 184 ? -7.713 3.651 11.757 1.00 85.50 184 LEU A C 1
ATOM 1404 O O . LEU A 1 184 ? -7.762 3.191 12.900 1.00 85.50 184 LEU A O 1
ATOM 1408 N N . PRO A 1 185 ? -6.620 3.513 10.984 1.00 86.69 185 PRO A N 1
ATOM 1409 C CA . PRO A 1 185 ? -5.422 2.842 11.461 1.00 86.69 185 PRO A CA 1
ATOM 1410 C C . PRO A 1 185 ? -4.730 3.723 12.494 1.00 86.69 185 PRO A C 1
ATOM 1412 O O . PRO A 1 185 ? -4.274 4.814 12.168 1.00 86.69 185 PRO A O 1
ATOM 1415 N N . VAL A 1 186 ? -4.654 3.261 13.741 1.00 84.81 186 VAL A N 1
ATOM 1416 C CA . VAL A 1 186 ? -4.015 4.002 14.843 1.00 84.81 186 VAL A CA 1
ATOM 1417 C C . VAL A 1 186 ? -2.591 3.524 15.113 1.00 84.81 186 VAL A C 1
ATOM 1419 O O . VAL A 1 186 ? -1.734 4.315 15.515 1.00 84.81 186 VAL A O 1
ATOM 1422 N N . LEU A 1 187 ? -2.322 2.250 14.836 1.00 83.56 187 LEU A N 1
ATOM 1423 C CA . LEU A 1 187 ? -1.019 1.616 14.982 1.00 83.56 187 LEU A CA 1
ATOM 1424 C C . LEU A 1 187 ? -0.860 0.555 13.896 1.00 83.56 187 LEU A C 1
ATOM 1426 O O . LEU A 1 187 ? -1.786 -0.208 13.640 1.00 83.56 187 LEU A O 1
ATOM 1430 N N . ALA A 1 188 ? 0.320 0.478 13.299 1.00 84.50 188 ALA A N 1
ATOM 1431 C CA . ALA A 1 188 ? 0.736 -0.679 12.525 1.00 84.50 188 ALA A CA 1
ATOM 1432 C C . ALA A 1 188 ? 2.153 -1.066 12.938 1.00 84.50 188 ALA A C 1
ATOM 1434 O O . ALA A 1 188 ? 3.009 -0.189 13.090 1.00 84.50 188 ALA A O 1
ATOM 1435 N N . HIS A 1 189 ? 2.424 -2.353 13.113 1.00 81.50 189 HIS A N 1
ATOM 1436 C CA . HIS A 1 189 ? 3.784 -2.825 13.314 1.00 81.50 189 HIS A CA 1
ATOM 1437 C C . HIS A 1 189 ? 4.051 -4.128 12.584 1.00 81.50 189 HIS A C 1
ATOM 1439 O O . HIS A 1 189 ? 3.189 -4.985 12.440 1.00 81.50 189 HIS A O 1
ATOM 1445 N N . GLY A 1 190 ? 5.289 -4.283 12.142 1.00 76.94 190 GLY A N 1
ATOM 1446 C CA . GLY A 1 190 ? 5.727 -5.476 11.440 1.00 76.94 190 GLY A CA 1
ATOM 1447 C C . GLY A 1 190 ? 7.229 -5.635 11.542 1.00 76.94 190 GLY A C 1
ATOM 1448 O O . GLY A 1 190 ? 7.964 -4.700 11.883 1.00 76.94 190 GLY A O 1
ATOM 1449 N N . GLN A 1 191 ? 7.699 -6.837 11.248 1.00 73.94 191 GLN A N 1
ATOM 1450 C CA . GLN A 1 191 ? 9.123 -7.108 11.216 1.00 73.94 191 GLN A CA 1
ATOM 1451 C C . GLN A 1 191 ? 9.688 -6.753 9.837 1.00 73.94 191 GLN A C 1
ATOM 1453 O O . GLN A 1 191 ? 9.167 -7.133 8.794 1.00 73.94 191 GLN A O 1
ATOM 1458 N N . SER A 1 192 ? 10.800 -6.032 9.816 1.00 70.81 192 SER A N 1
ATOM 1459 C CA . SER A 1 192 ? 11.612 -5.812 8.623 1.00 70.81 192 SER A CA 1
ATOM 1460 C C . SER A 1 192 ? 12.964 -6.499 8.790 1.00 70.81 192 SER A C 1
ATOM 1462 O O . SER A 1 192 ? 13.325 -6.951 9.879 1.00 70.81 192 SER A O 1
ATOM 1464 N N . ARG A 1 193 ? 13.767 -6.534 7.722 1.00 63.41 193 ARG A N 1
ATOM 1465 C CA . ARG A 1 193 ? 15.131 -7.084 7.799 1.00 63.41 193 ARG A CA 1
ATOM 1466 C C . ARG A 1 193 ? 16.069 -6.253 8.681 1.00 63.41 193 ARG A C 1
ATOM 1468 O O . ARG A 1 193 ? 17.139 -6.726 9.036 1.00 63.41 193 ARG A O 1
ATOM 1475 N N . TRP A 1 194 ? 15.674 -5.026 9.017 1.00 63.72 194 TRP A N 1
ATOM 1476 C CA . TRP A 1 194 ? 16.448 -4.102 9.842 1.00 63.72 194 TRP A CA 1
ATOM 1477 C C . TRP A 1 194 ? 15.900 -3.964 11.270 1.00 63.72 194 TRP A C 1
ATOM 1479 O O . TRP A 1 194 ? 16.417 -3.161 12.039 1.00 63.72 194 TRP A O 1
ATOM 1489 N N . GLY A 1 195 ? 14.861 -4.727 11.631 1.00 69.06 195 GLY A N 1
ATOM 1490 C CA . GLY A 1 195 ? 14.196 -4.651 12.934 1.00 69.06 195 GLY A CA 1
ATOM 1491 C C . GLY A 1 195 ? 12.695 -4.392 12.820 1.00 69.06 195 GLY A C 1
ATOM 1492 O O . GLY A 1 195 ? 12.113 -4.510 11.742 1.00 69.06 195 GLY A O 1
ATOM 1493 N N . ILE A 1 196 ? 12.061 -4.055 13.942 1.00 72.94 196 ILE A N 1
ATOM 1494 C CA . ILE A 1 196 ? 10.620 -3.784 14.011 1.00 72.94 196 ILE A CA 1
ATOM 1495 C C . ILE A 1 196 ? 10.343 -2.386 13.455 1.00 72.94 196 ILE A C 1
ATOM 1497 O O . ILE A 1 196 ? 10.964 -1.408 13.871 1.00 72.94 196 ILE A O 1
ATOM 1501 N N . VAL A 1 197 ? 9.394 -2.297 12.528 1.00 76.56 197 VAL A N 1
ATOM 1502 C CA . VAL A 1 197 ? 8.856 -1.033 12.022 1.00 76.56 197 VAL A CA 1
ATOM 1503 C C . VAL A 1 197 ? 7.544 -0.766 12.741 1.00 76.56 197 VAL A C 1
ATOM 1505 O O . VAL A 1 197 ? 6.706 -1.659 12.828 1.00 76.56 197 VAL A O 1
ATOM 1508 N N . VAL A 1 198 ? 7.369 0.456 13.243 1.00 78.19 198 VAL A N 1
ATOM 1509 C CA . VAL A 1 198 ? 6.135 0.909 13.894 1.00 78.19 198 VAL A CA 1
ATOM 1510 C C . VAL A 1 198 ? 5.666 2.189 13.212 1.00 78.19 198 VAL A C 1
ATOM 1512 O O . VAL A 1 198 ? 6.408 3.168 13.155 1.00 78.19 198 VAL A O 1
ATOM 1515 N N . ALA A 1 199 ? 4.434 2.189 12.716 1.00 79.75 199 ALA A N 1
ATOM 1516 C CA . ALA A 1 199 ? 3.744 3.363 12.202 1.00 79.75 199 ALA A CA 1
ATOM 1517 C C . ALA A 1 199 ? 2.614 3.753 13.161 1.00 79.75 199 ALA A C 1
ATOM 1519 O O . ALA A 1 199 ? 1.899 2.890 13.671 1.00 79.75 199 ALA A O 1
ATOM 1520 N N . ARG A 1 200 ? 2.457 5.055 13.414 1.00 80.62 200 ARG A N 1
ATOM 1521 C CA . ARG A 1 200 ? 1.424 5.607 14.301 1.00 80.62 200 ARG A CA 1
ATOM 1522 C C . ARG A 1 200 ? 0.666 6.715 13.588 1.00 80.62 200 ARG A C 1
ATOM 1524 O O . ARG A 1 200 ? 1.273 7.504 12.860 1.00 80.62 200 ARG A O 1
ATOM 1531 N N . LEU A 1 201 ? -0.637 6.798 13.836 1.00 80.25 201 LEU A N 1
ATOM 1532 C CA . LEU A 1 201 ? -1.426 7.952 13.421 1.00 80.25 201 LEU A CA 1
ATOM 1533 C C . LEU A 1 201 ? -1.068 9.147 14.305 1.00 80.25 201 LEU A C 1
ATOM 1535 O O . LEU A 1 201 ? -1.315 9.127 15.508 1.00 80.25 201 LEU A O 1
ATOM 1539 N N . VAL A 1 202 ? -0.463 10.170 13.704 1.00 79.69 202 VAL A N 1
ATOM 1540 C CA . VAL A 1 202 ? -0.056 11.399 14.408 1.00 79.69 202 VAL A CA 1
ATOM 1541 C C . VAL A 1 202 ? -1.075 12.523 14.259 1.00 79.69 202 VAL A C 1
ATOM 1543 O O . VAL A 1 202 ? -1.256 13.314 15.177 1.00 79.69 202 VAL A O 1
ATOM 1546 N N . GLU A 1 203 ? -1.753 12.582 13.116 1.00 80.25 203 GLU A N 1
ATOM 1547 C CA . GLU A 1 203 ? -2.737 13.609 12.803 1.00 80.25 203 GLU A CA 1
ATOM 1548 C C . GLU A 1 203 ? -3.801 13.034 11.868 1.00 80.25 203 GLU A C 1
ATOM 1550 O O . GLU A 1 203 ? -3.501 12.263 10.955 1.00 80.25 203 GLU A O 1
ATOM 1555 N N . PHE A 1 204 ? -5.050 13.427 12.107 1.00 81.44 204 PHE A N 1
ATOM 1556 C CA . PHE A 1 204 ? -6.187 13.133 11.251 1.00 81.44 204 PHE A CA 1
ATOM 1557 C C . PHE A 1 204 ? -7.009 14.407 11.075 1.00 81.44 204 PHE A C 1
ATOM 1559 O O . PHE A 1 204 ? -7.379 15.052 12.057 1.00 81.44 204 PHE A O 1
ATOM 1566 N N . SER A 1 205 ? -7.308 14.761 9.829 1.00 82.38 205 SER A N 1
ATOM 1567 C CA . SER A 1 205 ? -8.144 15.910 9.499 1.00 82.38 205 SER A CA 1
ATOM 1568 C C . SER A 1 205 ? -9.152 15.549 8.412 1.00 82.38 205 SER A C 1
ATOM 1570 O O . SER A 1 205 ? -8.879 14.762 7.506 1.00 82.38 205 SER A O 1
ATOM 1572 N N . LEU A 1 206 ? -10.349 16.125 8.528 1.00 78.81 206 LEU A N 1
ATOM 1573 C CA . LEU A 1 206 ? -11.391 16.053 7.514 1.00 78.81 206 LEU A CA 1
ATOM 1574 C C . LEU A 1 206 ? -11.450 17.398 6.801 1.00 78.81 206 LEU A C 1
ATOM 1576 O O . LEU A 1 206 ? -11.863 18.402 7.382 1.00 78.81 206 LEU A O 1
ATOM 1580 N N . THR A 1 207 ? -11.062 17.424 5.534 1.00 72.56 207 THR A N 1
ATOM 1581 C CA . THR A 1 207 ? -11.348 18.556 4.657 1.00 72.56 207 THR A CA 1
ATOM 1582 C C . THR A 1 207 ? -12.793 18.442 4.188 1.00 72.56 207 THR A C 1
ATOM 1584 O O . THR A 1 207 ? -13.155 17.510 3.472 1.00 72.56 207 THR A O 1
ATOM 1587 N N . SER A 1 208 ? -13.641 19.372 4.634 1.00 50.59 208 SER A N 1
ATOM 1588 C CA . SER A 1 208 ? -14.960 19.550 4.019 1.00 50.59 208 SER A CA 1
ATOM 1589 C C . SER A 1 208 ? -14.780 20.102 2.597 1.00 50.59 208 SER A C 1
ATOM 1591 O O . SER A 1 208 ? -13.840 20.878 2.393 1.00 50.59 208 SER A O 1
ATOM 1593 N N . PRO A 1 209 ? -15.617 19.684 1.630 1.00 49.44 209 PRO A N 1
ATOM 1594 C CA . PRO A 1 209 ? -15.597 20.227 0.274 1.00 49.44 209 PRO A CA 1
ATOM 1595 C C . PRO A 1 209 ? -15.917 21.727 0.236 1.00 49.44 209 PRO A C 1
ATOM 1597 O O . PRO A 1 209 ? -16.630 22.213 1.147 1.00 49.44 209 PRO A O 1
#

Secondary structure (DSSP, 8-state):
-EEE--THHHHH--EEEEEEEEEEE-TTT--EEEEEEEEEEEETTEEEEEEEEE-TTSBEEEEE--HHHHTTBPPPPGGG-BSS-HHHHHHHHHHH--TT-EEEEEEE-SS-EEEEEEEEES-------STT--SS--EEEEEEEEEEE--BHHHHHH-S-GGGGS--PEEEEEE-TTSTTS-EEEEEEEEETTEEEEEE---------

Radius of gyration: 17.98 Å; chains: 1; bounding box: 48×40×44 Å